Protein AF-0000000082330175 (afdb_homodimer)

Radius of gyration: 20.78 Å; Cα contacts (8 Å, |Δi|>4): 262; chains: 2; bounding box: 63×71×62 Å

Foldseek 3Di:
DPPVPCPVPPPDFLLVVQLVVVCVVVVHDSVPDPPHPVVWDDSVVVRVCLQPDDQADWDWTDDDQWIWIAGSSSDIDIDGDDPPPVPPPPPPDDD/DPPVPCPVPPPDFLLVVQLVVVCVVVVHDSVPDPPHPVVWDDSVVVRVCLQPDDQADWDWDDDDQWIWIAGSSSDIDIDGDDPPPVPPPPPPPDD

Organism: NCBI:txid2816475

Secondary structure (DSSP, 8-state):
-------S-TT--HHHHHHHHHHHHHTS-TTT-SS-HHHHS-HHHHHHHHHHS-TT-EEEEEETTEEEEEETT--EEEEE---------------/-------S-TT--HHHHHHHHHHHHHT--TTT-SS-GGGTS-HHHHHHHHHHS-TT-EEEEEETTEEEEEETT--EEEEE---------------

Sequence (190 aa):
MPDQTHPPDDRRAPSERVVEAVATASGTSPLDFEPTLYDVVDPEALDALVRSGTENVRIQFRYGDRSVVVTGTGHVEVSASTEEIPSSEWLSPDEMPDQTHPPDDRRAPSERVVEAVATASGTSPLDFEPTLYDVVDPEALDALVRSGTENVRIQFRYGDRSVVVTGTGHVEVSASTEEIPSSEWLSPDE

pLDDT: mean 81.75, std 20.58, range [29.33, 98.12]

Nearest PDB structures (foldseek):
  5ys2-assembly2_E  TM=6.318E-01  e=1.589E+00  Suid alphaherpesvirus 1
  9cmi-assembly1_A  TM=5.600E-01  e=2.621E+00  Homo sapiens
  6tgf-assembly1_E  TM=4.221E-01  e=2.312E+00  Pantoea stewartii subsp. stewartii DC283
  5nz7-assembly1_A  TM=4.396E-01  e=5.214E+00  Acetivibrio thermocellus
  1yf5-assembly1_L-2  TM=6.504E-01  e=3.961E+00  Vibrio cholerae

Structure (mmCIF, N/CA/C/O backbone):
data_AF-0000000082330175-model_v1
#
loop_
_entity.id
_entity.type
_entity.pdbx_description
1 polymer 'Halobacterial output domain-containing protein'
#
loop_
_atom_site.group_PDB
_atom_site.id
_atom_site.type_symbol
_atom_site.label_atom_id
_atom_site.label_alt_id
_atom_site.label_comp_id
_atom_site.label_asym_id
_atom_site.label_entity_id
_atom_site.label_seq_id
_atom_site.pdbx_PDB_ins_code
_atom_site.Cartn_x
_atom_site.Cartn_y
_atom_site.Cartn_z
_atom_site.occupancy
_atom_site.B_iso_or_equiv
_atom_site.auth_seq_id
_atom_site.auth_comp_id
_atom_site.auth_asym_id
_atom_site.auth_atom_id
_atom_site.pdbx_PDB_model_num
ATOM 1 N N . MET A 1 1 ? 5.961 39.5 -12.992 1 37.47 1 MET A N 1
ATOM 2 C CA . MET A 1 1 ? 6.551 38.219 -12.555 1 37.47 1 MET A CA 1
ATOM 3 C C . MET A 1 1 ? 5.66 37.031 -12.938 1 37.47 1 MET A C 1
ATOM 5 O O . MET A 1 1 ? 4.445 37.094 -12.734 1 37.47 1 MET A O 1
ATOM 9 N N . PRO A 1 2 ? 5.742 36.281 -14.086 1 43.91 2 PRO A N 1
ATOM 10 C CA . PRO A 1 2 ? 4.855 35.219 -14.516 1 43.91 2 PRO A CA 1
ATOM 11 C C . PRO A 1 2 ? 4.512 34.25 -13.375 1 43.91 2 PRO A C 1
ATOM 13 O O . PRO A 1 2 ? 5.352 33.969 -12.508 1 43.91 2 PRO A O 1
ATOM 16 N N . ASP A 1 3 ? 3.418 34.5 -12.719 1 38.44 3 ASP A N 1
ATOM 17 C CA . ASP A 1 3 ? 2.869 33.469 -11.859 1 38.44 3 ASP A CA 1
ATOM 18 C C . ASP A 1 3 ? 3.01 32.094 -12.516 1 38.44 3 ASP A C 1
ATOM 20 O O . ASP A 1 3 ? 2.508 31.859 -13.617 1 38.44 3 ASP A O 1
ATOM 24 N N . GLN A 1 4 ? 4.25 31.625 -12.797 1 39.94 4 GLN A N 1
ATOM 25 C CA . GLN A 1 4 ? 4.379 30.281 -13.328 1 39.94 4 GLN A CA 1
ATOM 26 C C . GLN A 1 4 ? 3.322 29.344 -12.727 1 39.94 4 GLN A C 1
ATOM 28 O O . GLN A 1 4 ? 3.359 29.047 -11.531 1 39.94 4 GLN A O 1
ATOM 33 N N . THR A 1 5 ? 2.035 29.703 -12.773 1 42.69 5 THR A N 1
ATOM 34 C CA . THR A 1 5 ? 0.974 28.734 -12.492 1 42.69 5 THR A CA 1
ATOM 35 C C . THR A 1 5 ? 1.413 27.328 -12.844 1 42.69 5 THR A C 1
ATOM 37 O O . THR A 1 5 ? 1.686 27.031 -14.008 1 42.69 5 THR A O 1
ATOM 40 N N . HIS A 1 6 ? 2.389 26.75 -12.008 1 42.03 6 HIS A N 1
ATOM 41 C CA . HIS A 1 6 ? 2.74 25.344 -12.203 1 42.03 6 HIS A CA 1
ATOM 42 C C . HIS A 1 6 ? 1.528 24.531 -12.648 1 42.03 6 HIS A C 1
ATOM 44 O O . HIS A 1 6 ? 0.417 24.75 -12.156 1 42.03 6 HIS A O 1
ATOM 50 N N . PRO A 1 7 ? 1.199 24.406 -13.844 1 44.09 7 PRO A N 1
ATOM 51 C CA . PRO A 1 7 ? 0.118 23.484 -14.195 1 44.09 7 PRO A CA 1
ATOM 52 C C . PRO A 1 7 ? -0.173 22.469 -13.086 1 44.09 7 PRO A C 1
ATOM 54 O O . PRO A 1 7 ? 0.708 22.172 -12.281 1 44.09 7 PRO A O 1
ATOM 57 N N . PRO A 1 8 ? -1.334 22.5 -12.453 1 42.28 8 PRO A N 1
ATOM 58 C CA . PRO A 1 8 ? -1.505 21.359 -11.539 1 42.28 8 PRO A CA 1
ATOM 59 C C . PRO A 1 8 ? -0.581 20.188 -11.867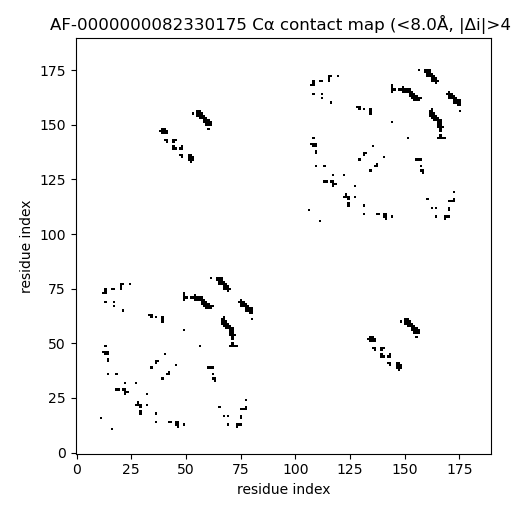 1 42.28 8 PRO A C 1
ATOM 61 O O . PRO A 1 8 ? -0.651 19.641 -12.961 1 42.28 8 PRO A O 1
ATOM 64 N N . ASP A 1 9 ? 0.755 20.281 -11.805 1 43.62 9 ASP A N 1
ATOM 65 C CA . ASP A 1 9 ? 1.884 19.469 -12.266 1 43.62 9 ASP A CA 1
ATOM 66 C C . ASP A 1 9 ? 1.566 17.984 -12.18 1 43.62 9 ASP A C 1
ATOM 68 O O . ASP A 1 9 ? 1.344 17.453 -11.094 1 43.62 9 ASP A O 1
ATOM 72 N N . ASP A 1 10 ? 0.802 17.391 -13.055 1 53.97 10 ASP A N 1
ATOM 73 C CA . ASP A 1 10 ? 0.698 15.992 -13.484 1 53.97 10 ASP A CA 1
ATOM 74 C C . ASP A 1 10 ? 1.885 15.172 -12.984 1 53.97 10 ASP A C 1
ATOM 76 O O . ASP A 1 10 ? 1.857 13.938 -13.023 1 53.97 10 ASP A O 1
ATOM 80 N N . ARG A 1 11 ? 2.906 15.938 -12.391 1 65.81 11 ARG A N 1
ATOM 81 C CA . ARG A 1 11 ? 4.238 15.438 -12.078 1 65.81 11 ARG A CA 1
ATOM 82 C C . ARG A 1 11 ? 4.375 15.133 -10.586 1 65.81 11 ARG A C 1
ATOM 84 O O . ARG A 1 11 ? 5.422 14.656 -10.141 1 65.81 11 ARG A O 1
ATOM 91 N N . ARG A 1 12 ? 3.143 15.422 -9.891 1 87.12 12 ARG A N 1
ATOM 92 C CA . ARG A 1 12 ? 3.4 15.25 -8.461 1 87.12 12 ARG A CA 1
ATOM 93 C C . ARG A 1 12 ? 3.352 13.781 -8.07 1 87.12 12 ARG A C 1
ATOM 95 O O . ARG A 1 12 ? 2.463 13.047 -8.508 1 87.12 12 ARG A O 1
ATOM 102 N N . ALA A 1 13 ? 4.266 13.625 -7.223 1 94 13 ALA A N 1
ATOM 103 C CA . ALA A 1 13 ? 4.34 12.266 -6.707 1 94 13 ALA A CA 1
ATOM 104 C C . ALA A 1 13 ? 3.146 11.953 -5.805 1 94 13 ALA A C 1
ATOM 106 O O . ALA A 1 13 ? 2.572 12.852 -5.191 1 94 13 ALA A O 1
ATOM 107 N N . PRO A 1 14 ? 2.734 10.758 -5.809 1 95.56 14 PRO A N 1
ATOM 108 C CA . PRO A 1 14 ? 1.622 10.352 -4.941 1 95.56 14 PRO A CA 1
ATOM 109 C C . PRO A 1 14 ? 1.769 10.875 -3.514 1 95.56 14 PRO A C 1
ATOM 111 O O . PRO A 1 14 ? 0.793 11.344 -2.92 1 95.56 14 PRO A O 1
ATOM 114 N N . SER A 1 15 ? 2.898 10.891 -2.984 1 95.56 15 SER A N 1
ATOM 115 C CA . SER A 1 15 ? 3.127 11.359 -1.622 1 95.56 15 SER A CA 1
ATOM 116 C C . SER A 1 15 ? 2.812 12.844 -1.492 1 95.56 15 SER A C 1
ATOM 118 O O . SER A 1 15 ? 2.283 13.289 -0.47 1 95.56 15 SER A O 1
ATOM 120 N N . GLU A 1 16 ? 3.17 13.625 -2.461 1 95.38 16 GLU A N 1
ATOM 121 C CA . GLU A 1 16 ? 2.871 15.055 -2.449 1 95.38 16 GLU A CA 1
ATOM 122 C C . GLU A 1 16 ? 1.374 15.305 -2.6 1 95.38 16 GLU A C 1
ATOM 124 O O . GLU A 1 16 ? 0.825 16.203 -1.964 1 95.38 16 GLU A O 1
ATOM 129 N N . ARG A 1 17 ? 0.767 14.469 -3.396 1 95.81 17 ARG A N 1
ATOM 130 C CA . ARG A 1 17 ? -0.673 14.602 -3.592 1 95.81 17 ARG A CA 1
ATOM 131 C C . ARG A 1 17 ? -1.431 14.289 -2.305 1 95.81 17 ARG A C 1
ATOM 133 O O . ARG A 1 17 ? -2.453 14.906 -2.012 1 95.81 17 ARG A O 1
ATOM 140 N N . VAL A 1 18 ? -0.947 13.383 -1.609 1 96.31 18 VAL A N 1
ATOM 141 C CA . VAL A 1 18 ? -1.56 13.047 -0.329 1 96.31 18 VAL A CA 1
ATOM 142 C C . VAL A 1 18 ? -1.526 14.266 0.596 1 96.31 18 VAL A C 1
ATOM 144 O O . VAL A 1 18 ? -2.553 14.656 1.157 1 96.31 18 VAL A O 1
ATOM 147 N N . VAL A 1 19 ? -0.4 14.844 0.783 1 95.06 19 VAL A N 1
ATOM 148 C CA . VAL A 1 19 ? -0.235 15.977 1.686 1 95.06 19 VAL A CA 1
ATOM 149 C C . VAL A 1 19 ? -1.149 17.125 1.251 1 95.06 19 VAL A C 1
ATOM 151 O O . VAL A 1 19 ? -1.836 17.719 2.08 1 95.06 19 VAL A O 1
ATOM 154 N N . GLU A 1 20 ? -1.165 17.328 0.054 1 93.69 20 GLU A N 1
ATOM 155 C CA . GLU A 1 20 ? -1.992 18.406 -0.469 1 93.69 20 GLU A CA 1
ATOM 156 C C . GLU A 1 20 ? -3.477 18.109 -0.263 1 93.69 20 GLU A C 1
ATOM 158 O O . GLU A 1 20 ? -4.242 19 0.12 1 93.69 20 GLU A O 1
ATOM 163 N N . ALA A 1 21 ? -3.889 16.906 -0.553 1 94.62 21 ALA A N 1
ATOM 164 C CA . ALA A 1 21 ? -5.289 16.516 -0.434 1 94.62 21 ALA A CA 1
ATOM 165 C C . ALA A 1 21 ? -5.766 16.609 1.012 1 94.62 21 ALA A C 1
ATOM 167 O O . ALA A 1 21 ? -6.867 17.094 1.276 1 94.62 21 ALA A O 1
ATOM 168 N N . VAL A 1 22 ? -4.969 16.203 1.871 1 94.38 22 VAL A N 1
ATOM 169 C CA . VAL A 1 22 ? -5.348 16.219 3.279 1 94.38 22 VAL A CA 1
ATOM 170 C C . VAL A 1 22 ? -5.406 17.672 3.775 1 94.38 22 VAL A C 1
ATOM 172 O O . VAL A 1 22 ? -6.324 18.047 4.504 1 94.38 22 VAL A O 1
ATOM 175 N N . ALA A 1 23 ? -4.406 18.422 3.418 1 93 23 ALA A N 1
ATOM 176 C CA . ALA A 1 23 ? -4.41 19.844 3.789 1 93 23 ALA A CA 1
ATOM 177 C C . ALA A 1 23 ? -5.676 20.531 3.297 1 93 23 ALA A C 1
ATOM 179 O O . ALA A 1 23 ? -6.305 21.297 4.039 1 93 23 ALA A O 1
ATOM 180 N N . THR A 1 24 ? -6.016 20.234 2.084 1 91.88 24 THR A N 1
ATOM 181 C CA . THR A 1 24 ? -7.203 20.828 1.48 1 91.88 24 THR A CA 1
ATOM 182 C C . THR A 1 24 ? -8.469 20.375 2.213 1 91.88 24 THR A C 1
ATOM 184 O O . THR A 1 24 ? -9.328 21.188 2.535 1 91.88 24 THR A O 1
ATOM 187 N N . ALA A 1 25 ? -8.547 19.141 2.541 1 91.44 25 ALA A N 1
ATOM 188 C CA . ALA A 1 25 ? -9.711 18.578 3.223 1 91.44 25 ALA A CA 1
ATOM 189 C C . ALA A 1 25 ? -9.844 19.141 4.637 1 91.44 25 ALA A C 1
ATOM 191 O O . ALA A 1 25 ? -10.953 19.312 5.145 1 91.44 25 ALA A O 1
ATOM 192 N N . SER A 1 26 ? -8.742 19.406 5.23 1 88.94 26 SER A N 1
ATOM 193 C CA . SER A 1 26 ? -8.742 19.844 6.617 1 88.94 26 SER A CA 1
ATOM 194 C C . SER A 1 26 ? -8.734 21.375 6.707 1 88.94 26 SER A C 1
ATOM 196 O O . SER A 1 26 ? -8.93 21.938 7.785 1 88.94 26 SER A O 1
ATOM 198 N N . GLY A 1 27 ? -8.539 21.984 5.668 1 89.94 27 GLY A N 1
ATOM 199 C CA . GLY A 1 27 ? -8.453 23.438 5.652 1 89.94 27 GLY A CA 1
ATOM 200 C C . GLY A 1 27 ? -7.23 23.969 6.387 1 89.94 27 GLY A C 1
ATOM 201 O O . GLY A 1 27 ? -7.293 25.016 7.027 1 89.94 27 GLY A O 1
ATOM 202 N N . THR A 1 28 ? -6.281 23.141 6.449 1 87.19 28 THR A N 1
ATOM 203 C CA . THR A 1 28 ? -5.051 23.516 7.145 1 87.19 28 THR A CA 1
ATOM 204 C C . THR A 1 28 ? -3.865 23.516 6.184 1 87.19 28 THR A C 1
ATOM 206 O O . THR A 1 28 ? -3.908 22.859 5.137 1 87.19 28 THR A O 1
ATOM 209 N N . SER A 1 29 ? -2.854 24.312 6.535 1 88.81 29 SER A N 1
ATOM 210 C CA . SER A 1 29 ? -1.622 24.312 5.75 1 88.81 29 SER A CA 1
ATOM 211 C C . SER A 1 29 ? -0.849 23.016 5.941 1 88.81 29 SER A C 1
ATOM 213 O O . SER A 1 29 ? -0.75 22.5 7.059 1 88.81 29 SER A O 1
ATOM 215 N N . PRO A 1 30 ? -0.258 22.5 4.836 1 86.56 30 PRO A N 1
ATOM 216 C CA . PRO A 1 30 ? 0.568 21.297 4.945 1 86.56 30 PRO A CA 1
ATOM 217 C C . PRO A 1 30 ? 1.701 21.453 5.957 1 86.56 30 PRO A C 1
ATOM 219 O O . PRO A 1 30 ? 2.139 20.453 6.555 1 86.56 30 PRO A O 1
ATOM 222 N N . LEU A 1 31 ? 2.121 22.672 6.168 1 86.12 31 LEU A N 1
ATOM 223 C CA . LEU A 1 31 ? 3.23 22.938 7.078 1 86.12 31 LEU A CA 1
ATOM 224 C C . LEU A 1 31 ? 2.768 22.859 8.531 1 86.12 31 LEU A C 1
ATOM 226 O O . LEU A 1 31 ? 3.584 22.688 9.438 1 86.12 31 LEU A O 1
ATOM 230 N N . ASP A 1 32 ? 1.432 22.953 8.727 1 85.94 32 ASP A N 1
ATOM 231 C CA . ASP A 1 32 ? 0.881 23 10.078 1 85.94 32 ASP A CA 1
ATOM 232 C C . ASP A 1 32 ? 0.19 21.688 10.43 1 85.94 32 ASP A C 1
ATOM 234 O O . ASP A 1 32 ? -0.304 21.531 11.547 1 85.94 32 ASP A O 1
ATOM 238 N N . PHE A 1 33 ? 0.17 20.812 9.461 1 85.12 33 PHE A N 1
ATOM 239 C CA . PHE A 1 33 ? -0.598 19.578 9.664 1 85.12 33 PHE A CA 1
ATOM 240 C C . PHE A 1 33 ? 0.203 18.562 10.469 1 85.12 33 PHE A C 1
ATOM 242 O O . PHE A 1 33 ? 1.396 18.375 10.227 1 85.12 33 PHE A O 1
ATOM 249 N N . GLU A 1 34 ? -0.452 18.047 11.586 1 86.38 34 GLU A N 1
ATOM 250 C CA . GLU A 1 34 ? 0.11 16.969 12.398 1 86.38 34 GLU A CA 1
ATOM 251 C C . GLU A 1 34 ? -0.847 15.781 12.484 1 86.38 34 GLU A C 1
ATOM 253 O O . GLU A 1 34 ? -2.059 15.961 12.617 1 86.38 34 GLU A O 1
ATOM 258 N N . PRO A 1 35 ? -0.275 14.594 12.492 1 90.19 35 PRO A N 1
ATOM 259 C CA . PRO A 1 35 ? 1.107 14.203 12.203 1 90.19 35 PRO A CA 1
ATOM 260 C C . PRO A 1 35 ? 1.516 14.477 10.758 1 90.19 35 PRO A C 1
ATOM 262 O O . PRO A 1 35 ? 0.667 14.805 9.93 1 90.19 35 PRO A O 1
ATOM 265 N N . THR A 1 36 ? 2.867 14.391 10.523 1 91.62 36 THR A N 1
ATOM 266 C CA . THR A 1 36 ? 3.33 14.484 9.148 1 91.62 36 THR A CA 1
ATOM 267 C C . THR A 1 36 ? 3.189 13.141 8.438 1 91.62 36 THR A C 1
ATOM 269 O O . THR A 1 36 ? 2.975 12.117 9.078 1 91.62 36 THR A O 1
ATOM 272 N N . LEU A 1 37 ? 3.219 13.234 7.102 1 93.56 37 LEU A N 1
ATOM 273 C CA . LEU A 1 37 ? 3.109 12 6.328 1 93.56 37 LEU A CA 1
ATOM 274 C C . LEU A 1 37 ? 4.227 11.023 6.695 1 93.56 37 LEU A C 1
ATOM 276 O O . LEU A 1 37 ? 3.998 9.82 6.777 1 93.56 37 LEU A O 1
ATOM 280 N N . TYR A 1 38 ? 5.406 11.555 7.039 1 93.56 38 TYR A N 1
ATOM 281 C CA . TYR A 1 38 ? 6.566 10.734 7.371 1 93.56 38 TYR A CA 1
ATOM 282 C C . TYR A 1 38 ? 6.316 9.922 8.633 1 93.56 38 TYR A C 1
ATOM 284 O O . TYR A 1 38 ? 6.949 8.883 8.852 1 93.56 38 TYR A O 1
ATOM 292 N N . ASP A 1 39 ? 5.41 10.453 9.43 1 93.62 39 ASP A N 1
ATOM 293 C CA . ASP A 1 39 ? 5.086 9.766 10.68 1 93.62 39 ASP A CA 1
ATOM 294 C C . ASP A 1 39 ? 4.145 8.594 10.43 1 93.62 39 ASP A C 1
ATOM 296 O O . ASP A 1 39 ? 4.004 7.711 11.281 1 93.62 39 ASP A O 1
ATOM 300 N N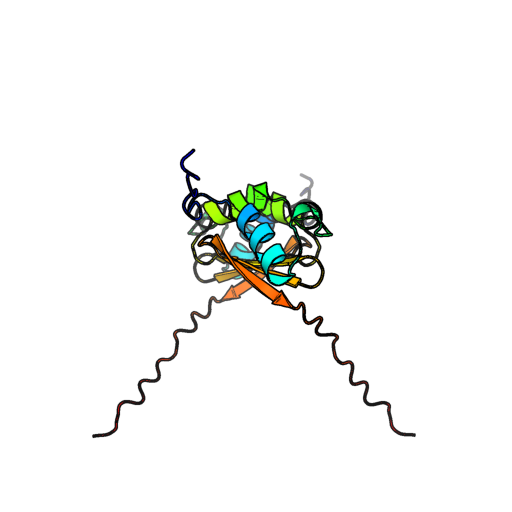 . VAL A 1 40 ? 3.557 8.594 9.281 1 94.06 40 VAL A N 1
ATOM 301 C CA . VAL A 1 40 ? 2.488 7.629 9.047 1 94.06 40 VAL A CA 1
ATOM 302 C C . VAL A 1 40 ? 2.953 6.578 8.047 1 94.06 40 VAL A C 1
ATOM 304 O O . VAL A 1 40 ? 2.646 5.391 8.188 1 94.06 40 VAL A O 1
ATOM 307 N N . VAL A 1 41 ? 3.621 7.062 7.016 1 95.5 41 VAL A N 1
ATOM 308 C CA . VAL A 1 41 ? 4.195 6.16 6.023 1 95.5 41 VAL A CA 1
ATOM 309 C C . VAL A 1 41 ? 5.477 6.762 5.453 1 95.5 41 VAL A C 1
ATOM 311 O O . VAL A 1 41 ? 5.727 7.961 5.602 1 95.5 41 VAL A O 1
ATOM 314 N N . ASP A 1 42 ? 6.301 5.906 4.816 1 96.56 42 ASP A N 1
ATOM 315 C CA . ASP A 1 42 ? 7.438 6.387 4.035 1 96.56 42 ASP A CA 1
ATOM 316 C C . ASP A 1 42 ? 6.988 6.906 2.672 1 96.56 42 ASP A C 1
ATOM 318 O O . ASP A 1 42 ? 6.598 6.125 1.802 1 96.56 42 ASP A O 1
ATOM 322 N N . PRO A 1 43 ? 7.199 8.219 2.447 1 96.75 43 PRO A N 1
ATOM 323 C CA . PRO A 1 43 ? 6.707 8.805 1.197 1 96.75 43 PRO A CA 1
ATOM 324 C C . PRO A 1 43 ? 7.406 8.234 -0.035 1 96.75 43 PRO A C 1
ATOM 326 O O . PRO A 1 43 ? 6.785 8.094 -1.092 1 96.75 43 PRO A O 1
ATOM 329 N N . GLU A 1 44 ? 8.625 7.883 0.073 1 96.69 44 GLU A N 1
ATOM 330 C CA . GLU A 1 44 ? 9.344 7.336 -1.072 1 96.69 44 GLU A CA 1
ATOM 331 C C . GLU A 1 44 ? 8.852 5.934 -1.417 1 96.69 44 GLU A C 1
ATOM 333 O O . GLU A 1 44 ? 8.773 5.57 -2.592 1 96.69 44 GLU A O 1
ATOM 338 N N . ALA A 1 45 ? 8.633 5.195 -0.39 1 97.5 45 ALA A N 1
ATOM 339 C CA . ALA A 1 45 ? 8.07 3.861 -0.6 1 97.5 45 ALA A CA 1
ATOM 340 C C . ALA A 1 45 ? 6.688 3.941 -1.236 1 97.5 45 ALA A C 1
ATOM 342 O O . ALA A 1 45 ? 6.363 3.154 -2.129 1 97.5 45 ALA A O 1
ATOM 343 N N . LEU A 1 46 ? 5.898 4.883 -0.76 1 97.81 46 LEU A N 1
ATOM 344 C CA . LEU A 1 46 ? 4.574 5.105 -1.329 1 97.81 46 LEU A CA 1
ATOM 345 C C . LEU A 1 46 ? 4.672 5.453 -2.811 1 97.81 46 LEU A C 1
ATOM 347 O O . LEU A 1 46 ? 3.986 4.852 -3.641 1 97.81 46 LEU A O 1
ATOM 351 N N . ASP A 1 47 ? 5.59 6.316 -3.146 1 96.81 47 ASP A N 1
ATOM 352 C CA . ASP A 1 47 ? 5.77 6.727 -4.535 1 96.81 47 ASP A CA 1
ATOM 353 C C . ASP A 1 47 ? 6.219 5.551 -5.398 1 96.81 47 ASP A C 1
ATOM 355 O O . ASP A 1 47 ? 5.691 5.344 -6.496 1 96.81 47 ASP A O 1
ATOM 359 N N . ALA A 1 48 ? 7.145 4.863 -4.922 1 96.44 48 ALA A N 1
ATOM 360 C CA . ALA A 1 48 ? 7.691 3.734 -5.672 1 96.44 48 ALA A CA 1
ATOM 361 C C . ALA A 1 48 ? 6.633 2.654 -5.883 1 96.44 48 ALA A C 1
ATOM 363 O O . ALA A 1 48 ? 6.551 2.064 -6.961 1 96.44 48 ALA A O 1
ATOM 364 N N . LEU A 1 49 ? 5.84 2.414 -4.871 1 96.75 49 LEU A N 1
ATOM 365 C CA . LEU A 1 49 ? 4.824 1.369 -4.945 1 96.75 49 LEU A CA 1
ATOM 366 C C . LEU A 1 49 ? 3.748 1.73 -5.965 1 96.75 49 LEU A C 1
ATOM 368 O O . LEU A 1 49 ? 3.336 0.887 -6.766 1 96.75 49 LEU A O 1
ATOM 372 N N . VAL A 1 50 ? 3.352 2.93 -5.977 1 96.69 50 VAL A N 1
ATOM 373 C CA . VAL A 1 50 ? 2.338 3.385 -6.922 1 96.69 50 VAL A CA 1
ATOM 374 C C . VAL A 1 50 ? 2.912 3.381 -8.336 1 96.69 50 VAL A C 1
ATOM 376 O O . VAL A 1 50 ? 2.25 2.941 -9.281 1 96.69 50 VAL A O 1
ATOM 379 N N . ARG A 1 51 ? 4.094 3.801 -8.484 1 94.38 51 ARG A N 1
ATOM 380 C CA . ARG A 1 51 ? 4.734 3.879 -9.797 1 94.38 51 ARG A CA 1
ATOM 381 C C . ARG A 1 51 ? 4.926 2.492 -10.398 1 94.38 51 ARG A C 1
ATOM 383 O O . ARG A 1 51 ? 4.77 2.307 -11.609 1 94.38 51 ARG A O 1
ATOM 390 N N . SER A 1 52 ? 5.234 1.576 -9.555 1 93.5 52 SER A N 1
ATOM 391 C CA . SER A 1 52 ? 5.562 0.236 -10.031 1 93.5 52 SER A CA 1
ATOM 392 C C . SER A 1 52 ? 4.316 -0.64 -10.117 1 93.5 52 SER A C 1
ATOM 394 O O . SER A 1 52 ? 4.332 -1.683 -10.773 1 93.5 5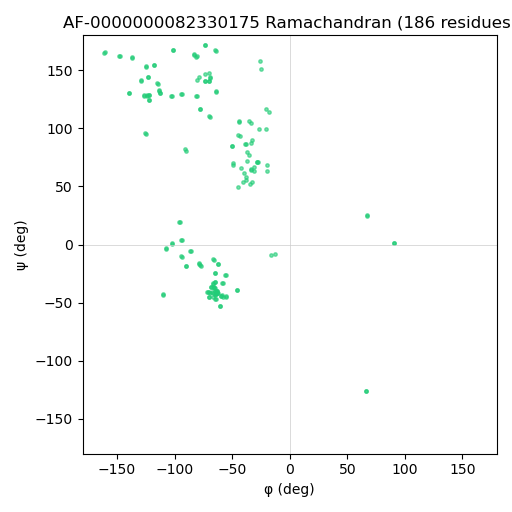2 SER A O 1
ATOM 396 N N . GLY A 1 53 ? 3.354 -0.193 -9.438 1 90.31 53 GLY A N 1
ATOM 397 C CA . GLY A 1 53 ? 2.186 -1.052 -9.32 1 90.31 53 GLY A CA 1
ATOM 398 C C . GLY A 1 53 ? 1.243 -0.941 -10.5 1 90.31 53 GLY A C 1
ATOM 399 O O . GLY A 1 53 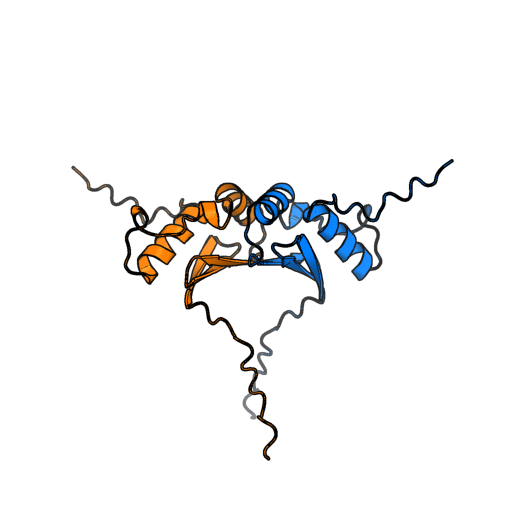? 1.323 0.012 -11.281 1 90.31 53 GLY A O 1
ATOM 400 N N . THR A 1 54 ? 0.415 -1.961 -10.523 1 89.81 54 THR A N 1
ATOM 401 C CA . THR A 1 54 ? -0.653 -1.922 -11.516 1 89.81 54 THR A CA 1
ATOM 402 C C . THR A 1 54 ? -1.722 -0.907 -11.125 1 89.81 54 THR A C 1
ATOM 404 O O . THR A 1 54 ? -1.694 -0.367 -10.016 1 89.81 54 THR A O 1
ATOM 407 N N . GLU A 1 55 ? -2.625 -0.674 -12 1 90.5 55 GLU A N 1
ATOM 408 C CA . GLU A 1 55 ? -3.693 0.289 -11.742 1 90.5 55 GLU A CA 1
ATOM 409 C C . GLU A 1 55 ? -4.617 -0.194 -10.633 1 90.5 55 GLU A C 1
ATOM 411 O O . GLU A 1 55 ? -5.352 0.6 -10.039 1 90.5 55 GLU A O 1
ATOM 416 N N . ASN A 1 56 ? -4.504 -1.473 -10.258 1 91.5 56 ASN A N 1
ATOM 417 C CA . ASN A 1 56 ? -5.418 -2.053 -9.281 1 91.5 56 ASN A CA 1
ATOM 418 C C . ASN A 1 56 ? -4.852 -1.982 -7.871 1 91.5 56 ASN A C 1
ATOM 420 O O . ASN A 1 56 ? -5.496 -2.424 -6.918 1 91.5 56 ASN A O 1
ATOM 424 N N . VAL A 1 57 ? -3.779 -1.401 -7.77 1 96.31 57 VAL A N 1
ATOM 425 C CA . VAL A 1 57 ? -3.197 -1.247 -6.438 1 96.31 57 VAL A CA 1
ATOM 426 C C . VAL A 1 57 ? -3.971 -0.189 -5.656 1 96.31 57 VAL A C 1
ATOM 428 O O . VAL A 1 57 ? -4.352 0.846 -6.207 1 96.31 57 VAL A O 1
ATOM 431 N N . ARG A 1 58 ? -4.141 -0.478 -4.387 1 96.81 58 ARG A N 1
ATOM 432 C CA . ARG A 1 58 ? -4.809 0.432 -3.463 1 96.81 58 ARG A CA 1
ATOM 433 C C . ARG A 1 58 ? -4.105 0.45 -2.109 1 96.81 58 ARG A C 1
ATOM 435 O O . ARG A 1 58 ? -3.842 -0.604 -1.527 1 96.81 58 ARG A O 1
ATOM 442 N N . ILE A 1 59 ? -3.85 1.614 -1.681 1 98.12 59 ILE A N 1
ATOM 443 C CA . ILE A 1 59 ? -3.195 1.807 -0.392 1 98.12 59 ILE A CA 1
ATOM 444 C C . ILE A 1 59 ? -4.078 2.664 0.512 1 98.12 59 ILE A C 1
ATOM 446 O O . ILE A 1 59 ? -4.484 3.766 0.131 1 98.12 59 ILE A O 1
ATOM 450 N N . GLN A 1 60 ? -4.301 2.172 1.706 1 97.56 60 GLN A N 1
ATOM 451 C CA . GLN A 1 60 ? -5.121 2.902 2.666 1 97.56 60 GLN A CA 1
ATOM 452 C C . GLN A 1 60 ? -4.406 3.035 4.008 1 97.56 60 GLN A C 1
ATOM 454 O O . GLN A 1 60 ? -3.779 2.086 4.48 1 97.56 60 GLN A O 1
ATOM 459 N N . PHE A 1 61 ? -4.582 4.203 4.613 1 97.31 61 PHE A N 1
ATOM 460 C CA . PHE A 1 61 ? -4.039 4.422 5.949 1 97.31 61 PHE A CA 1
ATOM 461 C C . PHE A 1 61 ? -4.727 5.602 6.629 1 97.31 61 PHE A C 1
ATOM 463 O O . PHE A 1 61 ? -5.449 6.363 5.98 1 97.31 61 PHE A O 1
ATOM 470 N N . ARG A 1 62 ? -4.5 5.625 7.867 1 93.44 62 ARG A N 1
ATOM 471 C CA . ARG A 1 62 ? -5.016 6.742 8.648 1 93.44 62 ARG A CA 1
ATOM 472 C C . ARG A 1 62 ? -3.967 7.84 8.789 1 93.44 62 ARG A C 1
ATOM 474 O O . ARG A 1 62 ? -2.801 7.562 9.07 1 93.44 62 ARG A O 1
ATOM 481 N N . TYR A 1 63 ? -4.41 8.969 8.484 1 93.38 63 TYR A N 1
ATOM 482 C CA . TYR A 1 63 ? -3.59 10.172 8.602 1 93.38 63 TYR A CA 1
ATOM 483 C C . TYR A 1 63 ? -4.277 11.219 9.461 1 93.38 63 TYR A C 1
ATOM 485 O O . TYR A 1 63 ? -5.152 11.945 8.984 1 93.38 63 TYR A O 1
ATOM 493 N N . GLY A 1 64 ? -3.889 11.188 10.727 1 88.5 64 GLY A N 1
ATOM 494 C CA . GLY A 1 64 ? -4.645 11.992 11.672 1 88.5 64 GLY A CA 1
ATOM 495 C C . GLY A 1 64 ? -6.066 11.508 11.867 1 88.5 64 GLY A C 1
ATOM 496 O O . GLY A 1 64 ? -6.289 10.344 12.203 1 88.5 64 GLY A O 1
ATOM 497 N N . ASP A 1 65 ? -7.012 12.414 11.68 1 88.75 65 ASP A N 1
ATOM 498 C CA . ASP A 1 65 ? -8.422 12.07 11.836 1 88.75 65 ASP A CA 1
ATOM 499 C C . ASP A 1 65 ? -9.062 11.719 10.492 1 88.75 65 ASP A C 1
ATOM 501 O O . ASP A 1 65 ? -10.289 11.688 10.375 1 88.75 65 ASP A O 1
ATOM 505 N N . ARG A 1 66 ? -8.133 11.406 9.578 1 92.88 66 ARG A N 1
ATOM 506 C CA . ARG A 1 66 ? -8.633 11.133 8.234 1 92.88 66 ARG A CA 1
ATOM 507 C C . ARG A 1 66 ? -8.172 9.766 7.746 1 92.88 66 ARG A C 1
ATOM 509 O O . ARG A 1 66 ? -7.188 9.227 8.242 1 92.88 66 ARG A O 1
ATOM 516 N N . SER A 1 67 ? -9.039 9.258 6.852 1 95.44 67 SER A N 1
ATOM 517 C CA . SER A 1 67 ? -8.672 8.07 6.09 1 95.44 67 SER A CA 1
ATOM 518 C C . SER A 1 67 ? -8.242 8.438 4.672 1 95.44 67 SER A C 1
ATOM 520 O O . SER A 1 67 ? -8.945 9.172 3.975 1 95.44 67 SER A O 1
ATOM 522 N N . VAL A 1 68 ? -7.047 7.941 4.305 1 97.06 68 VAL A N 1
ATOM 523 C CA . VAL A 1 68 ? -6.473 8.258 3.002 1 97.06 68 VAL A CA 1
ATOM 524 C C . VAL A 1 68 ? -6.418 6.992 2.145 1 97.06 68 VAL A C 1
ATOM 526 O O . VAL A 1 68 ? -5.965 5.941 2.605 1 97.06 68 VAL A O 1
ATOM 529 N N . VAL A 1 69 ? -6.883 7.117 0.894 1 97.56 69 VAL A N 1
ATOM 530 C CA . VAL A 1 69 ? -6.77 6.043 -0.085 1 97.56 69 VAL A CA 1
ATOM 531 C C . VAL A 1 69 ? -6.004 6.539 -1.311 1 97.56 69 VAL A C 1
ATOM 533 O O . VAL A 1 69 ? -6.352 7.566 -1.892 1 97.56 69 VAL A O 1
ATOM 536 N N . VAL A 1 70 ? -4.949 5.789 -1.59 1 97.81 70 VAL A N 1
ATOM 537 C CA . VAL A 1 70 ? -4.16 6.059 -2.789 1 97.81 70 VAL A CA 1
ATOM 538 C C . VAL A 1 70 ? -4.312 4.91 -3.779 1 97.81 70 VAL A C 1
ATOM 540 O O . VAL A 1 70 ? -4.121 3.744 -3.422 1 97.81 70 VAL A O 1
ATOM 543 N N . THR A 1 71 ? -4.621 5.238 -5.043 1 96.94 71 THR A N 1
ATOM 544 C CA . THR A 1 71 ? -4.793 4.203 -6.055 1 96.94 71 THR A CA 1
ATOM 545 C C . THR A 1 71 ? -3.553 4.102 -6.941 1 96.94 71 THR A C 1
ATOM 547 O O . THR A 1 71 ? -2.68 4.969 -6.895 1 96.94 71 THR A O 1
ATOM 550 N N . GLY A 1 72 ? -3.529 3 -7.715 1 95.81 72 GLY A N 1
ATOM 551 C CA . GLY A 1 72 ? -2.412 2.76 -8.609 1 95.81 72 GLY A CA 1
ATOM 552 C C . GLY A 1 72 ? -2.2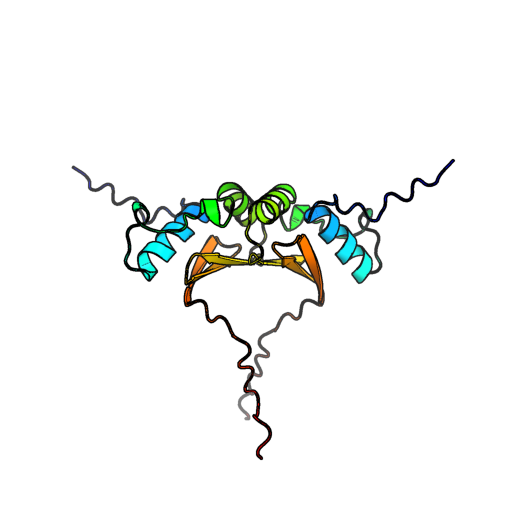64 3.826 -9.68 1 95.81 72 GLY A C 1
ATOM 553 O O . GLY A 1 72 ? -1.207 3.945 -10.305 1 95.81 72 GLY A O 1
ATOM 554 N N . THR A 1 73 ? -3.287 4.633 -9.93 1 92.06 73 THR A N 1
ATOM 555 C CA . THR A 1 73 ? -3.213 5.719 -10.898 1 92.06 73 THR A CA 1
ATOM 556 C C . THR A 1 73 ? -2.648 6.98 -10.258 1 92.06 73 THR A C 1
ATOM 558 O O . THR A 1 73 ? -2.438 7.988 -10.93 1 92.06 73 THR A O 1
ATOM 561 N N . GLY A 1 74 ? -2.451 6.863 -8.969 1 94.12 74 GLY A N 1
ATOM 562 C CA . GLY A 1 74 ? -1.964 8.031 -8.25 1 94.12 74 GLY A CA 1
ATOM 563 C C . GLY A 1 74 ? -3.076 8.906 -7.715 1 94.12 74 GLY A C 1
ATOM 564 O O . GLY A 1 74 ? -2.814 9.953 -7.117 1 94.12 74 GLY A O 1
ATOM 565 N N . HIS A 1 75 ? -4.254 8.586 -7.891 1 94.56 75 HIS A N 1
ATOM 566 C CA . HIS A 1 75 ? -5.383 9.32 -7.328 1 94.56 75 HIS A CA 1
ATOM 567 C C . HIS A 1 75 ? -5.445 9.156 -5.812 1 94.56 75 HIS A C 1
ATOM 569 O O . HIS A 1 75 ? -5.141 8.086 -5.285 1 94.56 75 HIS A O 1
ATOM 575 N N . VAL A 1 76 ? -5.855 10.266 -5.16 1 97.44 76 VAL A N 1
ATOM 576 C CA . VAL A 1 76 ? -5.914 10.281 -3.703 1 97.44 76 VAL A CA 1
ATOM 577 C C . VAL A 1 76 ? -7.32 10.664 -3.246 1 97.44 76 VAL A C 1
ATOM 579 O O . VAL A 1 76 ? -7.875 11.664 -3.695 1 97.44 76 VAL A O 1
ATOM 582 N N . GLU A 1 77 ? -7.891 9.844 -2.363 1 97.25 77 GLU A N 1
ATOM 583 C CA . GLU A 1 77 ? -9.156 10.133 -1.695 1 97.25 77 GLU A CA 1
ATOM 584 C C . GLU A 1 77 ? -8.961 10.305 -0.192 1 97.25 77 GLU A C 1
ATOM 586 O O . GLU A 1 77 ? -8.219 9.539 0.435 1 97.25 77 GLU A O 1
ATOM 591 N N . VAL A 1 78 ? -9.656 11.297 0.341 1 96.88 78 VAL A N 1
ATOM 592 C CA . VAL A 1 78 ? -9.586 11.586 1.77 1 96.88 78 VAL A CA 1
ATOM 593 C C . VAL A 1 78 ? -10.992 11.625 2.365 1 96.88 78 VAL A C 1
ATOM 595 O O . VAL A 1 78 ? -11.891 12.258 1.812 1 96.88 78 VAL A O 1
ATOM 598 N N . SER A 1 79 ? -11.141 10.875 3.402 1 95.5 79 SER A N 1
ATOM 599 C CA . SER A 1 79 ? -12.422 10.867 4.098 1 95.5 79 SER A CA 1
ATOM 600 C C . SER A 1 79 ? -12.234 10.906 5.609 1 95.5 79 SER A C 1
ATOM 602 O O . SER A 1 79 ? -11.133 10.664 6.109 1 95.5 79 SER A O 1
ATOM 604 N N . ALA A 1 80 ? -13.312 11.297 6.285 1 92.56 80 ALA A N 1
ATOM 605 C CA . ALA A 1 80 ? -13.266 11.234 7.746 1 92.56 80 ALA A CA 1
ATOM 606 C C . ALA A 1 80 ? -13.133 9.789 8.227 1 92.56 80 ALA A C 1
ATOM 608 O O . ALA A 1 80 ? -13.742 8.883 7.66 1 92.56 80 ALA A O 1
ATOM 609 N N . SER A 1 81 ? -12.148 9.562 9.18 1 87 81 SER A N 1
ATOM 610 C CA . SER A 1 81 ? -11.961 8.219 9.711 1 87 81 SER A CA 1
ATOM 611 C C . SER A 1 81 ? -13.141 7.812 10.594 1 87 81 SER A C 1
ATOM 613 O O . SER A 1 81 ? -13.555 8.578 11.469 1 87 81 SER A O 1
ATOM 615 N N . THR A 1 82 ? -14 6.848 10.133 1 73.31 82 THR A N 1
ATOM 616 C CA . THR A 1 82 ? -15.078 6.371 10.992 1 73.31 82 THR A CA 1
ATOM 617 C C . THR A 1 82 ? -14.617 5.176 11.82 1 73.31 82 THR A C 1
ATOM 619 O O . THR A 1 82 ? -14.086 4.203 11.281 1 73.31 82 THR A O 1
ATOM 622 N N . GLU A 1 83 ? -13.93 5.469 12.875 1 62.88 83 GLU A 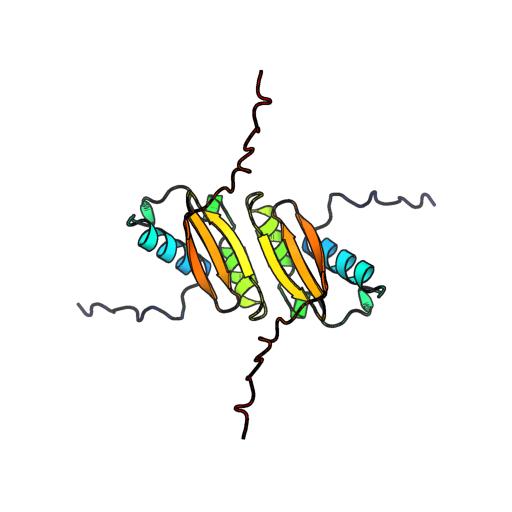N 1
ATOM 623 C CA . GLU A 1 83 ? -13.625 4.305 13.703 1 62.88 83 GLU A CA 1
ATOM 624 C C . GLU A 1 83 ? -14.883 3.488 13.992 1 62.88 83 GLU A C 1
ATOM 626 O O . GLU A 1 83 ? -15.906 4.039 14.414 1 62.88 83 GLU A O 1
ATOM 631 N N . GLU A 1 84 ? -15.195 2.643 13.102 1 54.69 84 GLU A N 1
ATOM 632 C CA . GLU A 1 84 ? -16.328 1.851 13.586 1 54.69 84 GLU A CA 1
ATOM 633 C C . GLU A 1 84 ? -16.062 1.336 15 1 54.69 84 GLU A C 1
ATOM 635 O O . GLU A 1 84 ? -15.102 0.599 15.234 1 54.69 84 GLU A O 1
ATOM 640 N N . ILE A 1 85 ? -16.062 2.178 15.859 1 52.91 85 ILE A N 1
ATOM 641 C CA . ILE A 1 85 ? -16.188 1.535 17.156 1 52.91 85 ILE A CA 1
ATOM 642 C C . ILE A 1 85 ? -17.266 0.451 17.109 1 52.91 85 ILE A C 1
ATOM 644 O O . ILE A 1 85 ? -18.344 0.669 16.562 1 52.91 85 ILE A O 1
ATOM 648 N N . PRO A 1 86 ? -16.812 -0.704 17.109 1 53.44 86 PRO A N 1
ATOM 649 C CA . PRO A 1 86 ? -17.938 -1.637 17.266 1 53.44 86 PRO A CA 1
ATOM 650 C C . PRO A 1 86 ? -18.984 -1.134 18.25 1 53.44 86 PRO A C 1
ATOM 652 O O . PRO A 1 86 ? -18.641 -0.628 19.312 1 53.44 86 PRO A O 1
ATOM 655 N N . SER A 1 87 ? -19.812 -0.391 17.656 1 50.22 87 SER A N 1
ATOM 656 C CA . SER A 1 87 ? -20.906 -0.157 18.578 1 50.22 87 SER A CA 1
ATOM 657 C C . SER A 1 87 ? -21.156 -1.38 19.469 1 50.22 87 SER A C 1
ATOM 659 O O . SER A 1 87 ? -21.609 -2.42 18.969 1 50.22 87 SER A O 1
ATOM 661 N N . SER A 1 88 ? -20.281 -1.772 20.281 1 51.41 88 SER A N 1
ATOM 662 C CA . SER A 1 88 ? -20.797 -2.615 21.344 1 51.41 88 SER A CA 1
ATOM 663 C C . SER A 1 88 ? -22.141 -2.094 21.859 1 51.41 88 SER A C 1
ATOM 665 O O . SER A 1 88 ? -22.172 -1.152 22.656 1 51.41 88 SER A O 1
ATOM 667 N N . GLU A 1 89 ? -23.078 -1.878 21.125 1 50.25 89 GLU A N 1
ATOM 668 C CA . GLU A 1 89 ? -24.391 -1.896 21.766 1 50.25 89 GLU A CA 1
ATOM 669 C C . GLU A 1 89 ? -24.5 -3.059 22.75 1 50.25 89 GLU A C 1
ATOM 671 O O . GLU A 1 89 ? -24.484 -4.223 22.344 1 50.25 89 GLU A O 1
ATOM 676 N N . TRP A 1 90 ? -23.75 -3.117 23.859 1 50.38 90 TRP A N 1
ATOM 677 C CA . TRP A 1 90 ? -24.094 -3.766 25.125 1 50.38 90 TRP A CA 1
ATOM 678 C C . TRP A 1 90 ? -25.594 -3.723 25.359 1 50.38 90 TRP A C 1
ATOM 680 O O . TRP A 1 90 ? -26.172 -2.65 25.562 1 50.38 90 TRP A O 1
ATOM 690 N N . LEU A 1 91 ? -26.297 -4.32 24.562 1 49.78 91 LEU A N 1
ATOM 691 C CA . LEU A 1 91 ? -27.594 -4.723 25.094 1 49.78 91 LEU A CA 1
ATOM 692 C C . LEU A 1 91 ? -27.5 -5.008 26.594 1 49.78 91 LEU A C 1
ATOM 694 O O . LEU A 1 91 ? -26.797 -5.93 27.016 1 49.78 91 LEU A O 1
ATOM 698 N N . SER A 1 92 ? -27.25 -4.012 27.469 1 47.72 92 SER A N 1
ATOM 699 C CA . SER A 1 92 ? -27.547 -4.125 28.891 1 47.72 92 SER A CA 1
ATOM 700 C C . SER A 1 92 ? -28.688 -5.098 29.141 1 47.72 92 SER A C 1
ATOM 702 O O . SER A 1 92 ? -29.766 -4.98 28.547 1 47.72 92 SER A O 1
ATOM 704 N N . PRO A 1 93 ? -28.375 -6.328 29.516 1 48.69 93 PRO A N 1
ATOM 705 C CA . PRO A 1 93 ? -29.469 -7.141 30.047 1 48.69 93 PRO A CA 1
ATOM 706 C C . PRO A 1 93 ? -30.469 -6.32 30.859 1 48.69 93 PRO A C 1
ATOM 708 O O . PRO A 1 93 ? -30.109 -5.289 31.438 1 48.69 93 PRO A O 1
ATOM 711 N N . ASP A 1 94 ? -31.656 -6 30.422 1 42.53 94 ASP A N 1
ATOM 712 C CA . ASP A 1 94 ? -32.656 -5.582 31.422 1 42.53 94 ASP A CA 1
ATOM 713 C C . ASP A 1 94 ? -32.312 -6.168 32.781 1 42.53 94 ASP A C 1
ATOM 715 O O . ASP A 1 94 ? -31.688 -7.227 32.875 1 42.53 94 ASP A O 1
ATOM 719 N N . GLU A 1 95 ? -32.688 -5.477 33.969 1 29.33 95 GLU A N 1
ATOM 720 C CA . GLU A 1 95 ? -32.969 -6.086 35.25 1 29.33 95 GLU A CA 1
ATOM 721 C C . GLU A 1 95 ? -33.844 -7.34 35.094 1 29.33 95 GLU A C 1
ATOM 723 O O . GLU A 1 95 ? -34.781 -7.352 34.312 1 29.33 95 GLU A O 1
ATOM 728 N N . MET B 1 1 ? 22.484 -33.844 9.844 1 37.19 1 MET B N 1
ATOM 729 C CA . MET B 1 1 ? 22.516 -32.438 9.469 1 37.19 1 MET B CA 1
ATOM 730 C C . MET B 1 1 ? 21.281 -31.719 9.969 1 37.19 1 MET B C 1
ATOM 732 O O . MET B 1 1 ? 20.156 -32.188 9.805 1 37.19 1 MET B O 1
ATOM 736 N N . PRO B 1 2 ? 21.156 -31.078 11.188 1 43.41 2 PRO B N 1
ATOM 737 C CA . PRO B 1 2 ? 19.984 -30.438 11.758 1 43.41 2 PRO B CA 1
ATOM 738 C C . PRO B 1 2 ? 19.234 -29.594 10.727 1 43.41 2 PRO B C 1
ATOM 740 O O . PRO B 1 2 ? 19.844 -28.969 9.852 1 43.41 2 PRO B O 1
ATOM 743 N N . ASP B 1 3 ? 18.25 -30.203 10.086 1 38.5 3 ASP B N 1
ATOM 744 C CA . ASP B 1 3 ? 17.281 -29.406 9.344 1 38.5 3 ASP B CA 1
ATOM 745 C C . ASP B 1 3 ? 16.953 -28.109 10.086 1 38.5 3 ASP B C 1
ATOM 747 O O . ASP B 1 3 ? 16.484 -28.141 11.219 1 38.5 3 ASP B O 1
ATOM 751 N N . GLN B 1 4 ? 17.953 -27.266 10.375 1 40.09 4 GLN B N 1
ATOM 752 C CA . GLN B 1 4 ? 17.641 -25.984 11 1 40.09 4 GLN B CA 1
ATOM 753 C C . GLN B 1 4 ? 16.297 -25.453 10.531 1 40.09 4 GLN B C 1
ATOM 755 O O . GLN B 1 4 ? 16.141 -25.062 9.367 1 40.09 4 GLN B O 1
ATOM 760 N N . THR B 1 5 ? 15.227 -26.266 10.664 1 42.81 5 THR B N 1
ATOM 761 C CA . THR B 1 5 ? 13.875 -25.734 10.484 1 42.81 5 THR B CA 1
ATOM 762 C C . THR B 1 5 ? 13.82 -24.25 10.844 1 42.81 5 THR B C 1
ATOM 764 O O . THR B 1 5 ? 14.07 -23.891 11.992 1 42.81 5 THR B O 1
ATOM 767 N N . HIS B 1 6 ? 14.461 -23.406 9.945 1 42.28 6 HIS B N 1
ATOM 768 C CA . HIS B 1 6 ? 14.312 -21.969 10.156 1 42.28 6 HIS B CA 1
ATOM 769 C C . HIS B 1 6 ? 12.945 -21.641 10.75 1 42.28 6 HIS B C 1
ATOM 771 O O . HIS B 1 6 ? 11.938 -22.234 10.375 1 42.28 6 HIS B O 1
ATOM 777 N N . PRO B 1 7 ? 12.727 -21.594 11.945 1 43.88 7 PRO B N 1
ATOM 778 C CA . PRO B 1 7 ? 11.43 -21.141 12.461 1 43.88 7 PRO B CA 1
ATOM 779 C C . PRO B 1 7 ? 10.656 -20.312 11.438 1 43.88 7 PRO B C 1
ATOM 781 O O . PRO B 1 7 ? 11.258 -19.703 10.547 1 43.88 7 PRO B O 1
ATOM 784 N N . PRO B 1 8 ? 9.477 -20.75 10.961 1 42.62 8 PRO B N 1
ATOM 785 C CA . PRO B 1 8 ? 8.797 -19.781 10.102 1 42.62 8 PRO B CA 1
ATOM 786 C C . PRO B 1 8 ? 9.305 -18.344 10.312 1 42.62 8 PRO B C 1
ATOM 788 O O . PRO B 1 8 ? 9.234 -17.828 11.422 1 42.62 8 PRO B O 1
ATOM 791 N N . ASP B 1 9 ? 10.516 -17.938 9.961 1 45.41 9 ASP B N 1
ATOM 792 C CA . ASP B 1 9 ? 11.344 -16.766 10.211 1 45.41 9 ASP B CA 1
ATOM 793 C C . ASP B 1 9 ? 10.5 -15.5 10.25 1 45.41 9 ASP B C 1
ATOM 795 O O . ASP B 1 9 ? 9.867 -15.133 9.258 1 45.41 9 ASP B O 1
ATOM 799 N N . ASP B 1 10 ? 9.805 -15.203 11.367 1 54.09 10 ASP B N 1
ATOM 800 C CA . ASP B 1 10 ? 9.305 -13.922 11.852 1 54.09 10 ASP B CA 1
ATOM 801 C C . ASP B 1 10 ? 9.977 -12.758 11.133 1 54.09 10 ASP B C 1
ATOM 803 O O . ASP B 1 10 ? 9.453 -11.641 11.109 1 54.09 10 ASP B O 1
ATOM 807 N N . ARG B 1 11 ? 11.023 -13.102 10.336 1 68.62 11 ARG B N 1
ATOM 808 C CA . ARG B 1 11 ? 11.977 -12.18 9.742 1 68.62 11 ARG B CA 1
ATOM 809 C C . ARG B 1 11 ? 11.656 -11.938 8.266 1 68.62 11 ARG B C 1
ATOM 811 O O . ARG B 1 11 ? 12.367 -11.195 7.59 1 68.62 11 ARG B O 1
ATOM 818 N N . ARG B 1 12 ? 10.438 -12.688 7.832 1 87.06 12 ARG B N 1
ATOM 819 C CA . ARG B 1 12 ? 10.25 -12.523 6.395 1 87.06 12 ARG B CA 1
ATOM 820 C C . ARG B 1 12 ? 9.617 -11.172 6.078 1 87.06 12 ARG B C 1
ATOM 822 O O . ARG B 1 12 ? 8.695 -10.734 6.766 1 87.06 12 ARG B O 1
ATOM 829 N N . ALA B 1 13 ? 10.164 -10.797 4.965 1 94.12 13 ALA B N 1
ATOM 830 C CA . ALA B 1 13 ? 9.648 -9.516 4.504 1 94.12 13 ALA B CA 1
ATOM 831 C C . ALA B 1 13 ? 8.234 -9.656 3.943 1 94.12 13 ALA B C 1
ATOM 833 O O . ALA B 1 13 ? 7.863 -10.727 3.451 1 94.12 13 ALA B O 1
ATOM 834 N N . PRO B 1 14 ? 7.473 -8.664 4.121 1 95.62 14 PRO B N 1
ATOM 835 C CA . PRO B 1 14 ? 6.109 -8.695 3.58 1 95.62 14 PRO B CA 1
ATOM 836 C C . PRO B 1 14 ? 6.055 -9.203 2.141 1 95.62 14 PRO B C 1
ATOM 838 O O . PRO B 1 14 ? 5.176 -9.992 1.793 1 95.62 14 PRO B O 1
ATOM 841 N N . SER B 1 15 ? 6.953 -8.852 1.345 1 95.75 15 SER B N 1
ATOM 842 C CA . SER B 1 15 ? 6.973 -9.281 -0.05 1 95.75 15 SER B CA 1
ATOM 843 C C . SER B 1 15 ? 7.152 -10.789 -0.163 1 95.75 15 SER B C 1
ATOM 845 O O . SER B 1 15 ? 6.555 -11.422 -1.035 1 95.75 15 SER B O 1
ATOM 847 N N . GLU B 1 16 ? 7.984 -11.352 0.652 1 95.44 16 GLU B N 1
ATOM 848 C CA . GLU B 1 16 ? 8.188 -12.797 0.651 1 95.44 16 GLU B CA 1
ATOM 849 C C . GLU B 1 16 ? 6.953 -13.523 1.163 1 95.44 16 GLU B C 1
ATOM 851 O O . GLU B 1 16 ? 6.594 -14.586 0.645 1 95.44 16 GLU B O 1
ATOM 856 N N . ARG B 1 17 ? 6.336 -12.914 2.127 1 96.06 17 ARG B N 1
ATOM 857 C CA . ARG B 1 17 ? 5.121 -13.508 2.674 1 96.06 17 ARG B CA 1
ATOM 858 C C . ARG B 1 17 ? 4.004 -13.531 1.637 1 96.06 17 ARG B C 1
ATOM 860 O O . ARG B 1 17 ? 3.213 -14.469 1.583 1 96.06 17 ARG B O 1
ATOM 867 N N . VAL B 1 18 ? 3.955 -12.555 0.871 1 96.44 18 VAL B N 1
ATOM 868 C CA . VAL B 1 18 ? 2.963 -12.5 -0.198 1 96.44 18 VAL B CA 1
ATOM 869 C C . VAL B 1 18 ? 3.17 -13.672 -1.156 1 96.44 18 VAL B C 1
ATOM 871 O O . VAL B 1 18 ? 2.227 -14.406 -1.459 1 96.44 18 VAL B O 1
ATOM 874 N N . VAL B 1 19 ? 4.332 -13.836 -1.641 1 95.25 19 VAL B N 1
ATOM 875 C CA . VAL B 1 19 ? 4.637 -14.891 -2.604 1 95.25 19 VAL B CA 1
ATOM 876 C C . VAL B 1 19 ? 4.297 -16.25 -2.004 1 95.25 19 VAL B C 1
ATOM 878 O O . VAL B 1 19 ? 3.668 -17.094 -2.658 1 95.25 19 VAL B O 1
ATOM 881 N N . GLU B 1 20 ? 4.68 -16.406 -0.843 1 93.88 20 GLU B N 1
ATOM 882 C CA . GLU B 1 20 ? 4.426 -17.688 -0.176 1 93.88 20 GLU B CA 1
ATOM 883 C C . GLU B 1 20 ? 2.93 -17.922 0.011 1 93.88 20 GLU B C 1
ATOM 885 O O . GLU B 1 20 ? 2.439 -19.031 -0.207 1 93.88 20 GLU B O 1
ATOM 890 N N . ALA B 1 21 ? 2.207 -16.906 0.432 1 94.94 21 ALA B N 1
ATOM 891 C CA . ALA B 1 21 ? 0.772 -17.016 0.685 1 94.94 21 ALA B CA 1
ATOM 892 C C . ALA B 1 21 ? 0.011 -17.328 -0.599 1 94.94 21 ALA B C 1
ATOM 894 O O . ALA B 1 21 ? -0.89 -18.172 -0.602 1 94.94 21 ALA B O 1
ATOM 895 N N . VAL B 1 22 ? 0.379 -16.719 -1.607 1 94.69 22 VAL B N 1
ATOM 896 C CA . VAL B 1 22 ? -0.308 -16.922 -2.877 1 94.69 22 VAL B CA 1
ATOM 897 C C . VAL B 1 22 ? -0 -18.312 -3.408 1 94.69 22 VAL B C 1
ATOM 899 O O . VAL B 1 22 ? -0.892 -19.016 -3.904 1 94.69 22 VAL B O 1
ATOM 902 N N . ALA B 1 23 ? 1.248 -18.672 -3.352 1 93.38 23 ALA B N 1
ATOM 903 C CA . ALA B 1 23 ? 1.625 -20.016 -3.773 1 93.38 23 ALA B CA 1
ATOM 904 C C . ALA B 1 23 ? 0.829 -21.078 -3.014 1 93.38 23 ALA B C 1
ATOM 906 O O . ALA B 1 23 ? 0.323 -22.031 -3.609 1 93.38 23 ALA B O 1
ATOM 907 N N . THR B 1 24 ? 0.74 -20.859 -1.726 1 92.25 24 THR B N 1
ATOM 908 C CA . THR B 1 24 ? 0.01 -21.797 -0.872 1 92.25 24 THR B CA 1
ATOM 909 C C . THR B 1 24 ? -1.47 -21.828 -1.246 1 92.25 24 THR B C 1
ATOM 911 O O . THR B 1 24 ? -2.061 -22.891 -1.379 1 92.25 24 THR B O 1
ATOM 914 N N . ALA B 1 25 ? -2.053 -20.719 -1.485 1 91.75 25 ALA B N 1
ATOM 915 C CA . ALA B 1 25 ? -3.467 -20.609 -1.831 1 91.75 25 ALA B CA 1
ATOM 916 C C . ALA B 1 25 ? -3.746 -21.25 -3.191 1 91.75 25 ALA B C 1
ATOM 918 O O . ALA B 1 25 ? -4.824 -21.797 -3.414 1 91.75 25 ALA B O 1
ATOM 919 N N . SER B 1 26 ? -2.809 -21.156 -4.055 1 89.38 26 SER B N 1
ATOM 920 C CA . SER B 1 26 ? -3 -21.625 -5.422 1 89.38 26 SER B CA 1
ATOM 921 C C . SER B 1 26 ? -2.506 -23.062 -5.578 1 89.38 26 SER B C 1
ATOM 923 O O . SER B 1 26 ? -2.756 -23.703 -6.602 1 89.38 26 SER B O 1
ATOM 925 N N . GLY B 1 27 ? -1.867 -23.531 -4.656 1 90.56 27 GLY B N 1
ATOM 926 C CA . GLY B 1 27 ? -1.295 -24.859 -4.73 1 90.56 27 GLY B CA 1
ATOM 927 C C . GLY B 1 27 ? -0.19 -24.984 -5.762 1 90.56 27 GLY B C 1
ATOM 928 O O . GLY B 1 27 ? -0.051 -26.016 -6.414 1 90.56 27 GLY B O 1
ATOM 929 N N . THR B 1 28 ? 0.383 -23.891 -6.008 1 87.56 28 THR B N 1
ATOM 930 C CA . THR B 1 28 ? 1.454 -23.844 -6.996 1 87.56 28 THR B CA 1
ATOM 931 C C . THR B 1 28 ? 2.768 -23.406 -6.355 1 87.56 28 THR B C 1
ATOM 933 O O . THR B 1 28 ? 2.766 -22.781 -5.297 1 87.56 28 THR B O 1
ATOM 936 N N . SER B 1 29 ? 3.869 -23.844 -7.008 1 89.38 29 SER B N 1
ATOM 937 C CA . SER B 1 29 ? 5.18 -23.391 -6.551 1 89.38 29 SER B CA 1
ATOM 938 C C . SER B 1 29 ? 5.395 -21.906 -6.863 1 89.38 29 SER B C 1
ATOM 940 O O . SER B 1 29 ? 5.035 -21.438 -7.945 1 89.38 29 SER B O 1
ATOM 942 N N . PRO B 1 30 ? 6.027 -21.188 -5.91 1 87.12 30 PRO B N 1
ATOM 943 C CA . PRO B 1 30 ? 6.344 -19.781 -6.168 1 87.12 30 PRO B CA 1
ATOM 944 C C . PRO B 1 30 ? 7.172 -19.578 -7.434 1 87.12 30 PRO B C 1
ATOM 946 O O . PRO B 1 30 ? 7.086 -18.531 -8.078 1 87.12 30 PRO B O 1
ATOM 949 N N . LEU B 1 31 ? 7.91 -20.578 -7.805 1 87 31 LEU B N 1
ATOM 950 C CA . LEU B 1 31 ? 8.781 -20.5 -8.969 1 87 31 LEU B CA 1
ATOM 951 C C . LEU B 1 31 ? 7.988 -20.656 -10.258 1 87 31 LEU B C 1
ATOM 953 O O . LEU B 1 31 ? 8.445 -20.25 -11.328 1 87 31 LEU B O 1
ATOM 957 N N . ASP B 1 32 ? 6.742 -21.203 -10.109 1 86.44 32 ASP B N 1
ATOM 958 C CA . ASP B 1 32 ? 5.926 -21.484 -11.281 1 86.44 32 ASP B CA 1
ATOM 959 C C . ASP B 1 32 ? 4.766 -20.5 -11.398 1 86.44 32 ASP B C 1
ATOM 961 O O . ASP B 1 32 ? 3.99 -20.562 -12.352 1 86.44 32 ASP B O 1
ATOM 965 N N . PHE B 1 33 ? 4.672 -19.656 -10.414 1 85.62 33 PHE B N 1
ATOM 966 C CA . PHE B 1 33 ? 3.512 -18.766 -10.375 1 85.62 33 PHE B CA 1
ATOM 967 C C . PHE B 1 33 ? 3.703 -17.578 -11.297 1 85.62 33 PHE B C 1
ATOM 969 O O . PHE B 1 33 ? 4.781 -16.984 -11.344 1 85.62 33 PHE B O 1
ATOM 976 N N . GLU B 1 34 ? 2.66 -17.359 -12.203 1 86.62 34 GLU B N 1
ATOM 977 C CA . GLU B 1 34 ? 2.613 -16.203 -13.078 1 86.62 34 GLU B CA 1
ATOM 978 C C . GLU B 1 34 ? 1.321 -15.406 -12.875 1 86.62 34 GLU B C 1
ATOM 980 O O . GLU B 1 34 ? 0.249 -15.992 -12.711 1 86.62 34 GLU B O 1
ATOM 985 N N . PRO B 1 35 ? 1.43 -14.102 -12.977 1 90.56 35 PRO B N 1
ATOM 986 C CA . PRO B 1 35 ? 2.627 -13.266 -13.039 1 90.56 35 PRO B CA 1
ATOM 987 C C . PRO B 1 35 ? 3.453 -13.312 -11.758 1 90.56 35 PRO B C 1
ATOM 989 O O . PRO B 1 35 ? 3.002 -13.867 -10.75 1 90.56 35 PRO B O 1
ATOM 992 N N . THR B 1 36 ? 4.727 -12.766 -11.867 1 92.06 36 THR B N 1
ATOM 993 C CA . THR B 1 36 ? 5.52 -12.633 -10.648 1 92.06 36 THR B CA 1
ATOM 994 C C . THR B 1 36 ? 5.113 -11.391 -9.867 1 92.06 36 THR B C 1
ATOM 996 O O . THR B 1 36 ? 4.414 -10.523 -10.398 1 92.06 36 THR B O 1
ATOM 999 N N . LEU B 1 37 ? 5.508 -11.406 -8.594 1 93.94 37 LEU B N 1
ATOM 1000 C CA . LEU B 1 37 ? 5.184 -10.25 -7.77 1 93.94 37 LEU B CA 1
ATOM 1001 C C . LEU B 1 37 ? 5.773 -8.969 -8.359 1 93.94 37 LEU B C 1
ATOM 1003 O O . LEU B 1 37 ? 5.137 -7.918 -8.328 1 93.94 37 LEU B O 1
ATOM 1007 N N . TYR B 1 38 ? 6.945 -9.078 -9.016 1 93.88 38 TYR B N 1
ATOM 1008 C CA . TYR B 1 38 ? 7.637 -7.93 -9.594 1 93.88 38 TYR B CA 1
ATOM 1009 C C . TYR B 1 38 ? 6.816 -7.309 -10.719 1 93.88 38 TYR B C 1
ATOM 1011 O O . TYR B 1 38 ? 6.992 -6.133 -11.047 1 93.88 38 TYR B O 1
ATOM 1019 N N . ASP B 1 39 ? 5.969 -8.141 -11.281 1 93.75 39 ASP B N 1
ATOM 1020 C CA . ASP B 1 39 ? 5.125 -7.668 -12.367 1 93.75 39 ASP B CA 1
ATOM 1021 C C . ASP B 1 39 ? 3.943 -6.859 -11.836 1 93.75 39 ASP B C 1
ATOM 1023 O O . ASP B 1 39 ? 3.303 -6.121 -12.586 1 93.75 39 ASP B O 1
ATOM 1027 N N . VAL B 1 40 ? 3.711 -7.012 -10.586 1 94.25 40 VAL B N 1
ATOM 1028 C CA . VAL B 1 40 ? 2.477 -6.453 -10.047 1 94.25 40 VAL B CA 1
ATOM 1029 C C . VAL B 1 40 ? 2.797 -5.262 -9.148 1 94.25 40 VAL B C 1
ATOM 1031 O O . VAL B 1 40 ? 2.088 -4.254 -9.164 1 94.25 40 VAL B O 1
ATOM 1034 N N . VAL B 1 41 ? 3.818 -5.461 -8.328 1 95.62 41 VAL B N 1
ATOM 1035 C CA . VAL B 1 41 ? 4.285 -4.375 -7.477 1 95.62 41 VAL B CA 1
ATOM 1036 C C . VAL B 1 41 ? 5.797 -4.488 -7.277 1 95.62 41 VAL B C 1
ATOM 1038 O O . VAL B 1 41 ? 6.387 -5.539 -7.535 1 95.62 41 VAL B O 1
ATOM 1041 N N . ASP B 1 42 ? 6.418 -3.379 -6.84 1 96.62 42 ASP B N 1
ATOM 1042 C CA . ASP B 1 42 ? 7.805 -3.412 -6.391 1 96.62 42 ASP B CA 1
ATOM 1043 C C . ASP B 1 42 ? 7.914 -3.994 -4.98 1 96.62 42 ASP B C 1
ATOM 1045 O O . ASP B 1 42 ? 7.52 -3.35 -4.008 1 96.62 42 ASP B O 1
ATOM 1049 N N . PRO B 1 43 ? 8.602 -5.152 -4.871 1 96.81 43 PRO B N 1
ATOM 1050 C CA . PRO B 1 43 ? 8.664 -5.812 -3.568 1 96.81 43 PRO B CA 1
ATOM 1051 C C . PRO B 1 43 ? 9.414 -4.988 -2.525 1 96.81 43 PRO B C 1
ATOM 1053 O O . PRO B 1 43 ? 9.07 -5.023 -1.341 1 96.81 43 PRO B O 1
ATOM 1056 N N . GLU B 1 44 ? 10.375 -4.242 -2.928 1 96.69 44 GLU B N 1
ATOM 1057 C CA . GLU B 1 44 ? 11.133 -3.438 -1.976 1 96.69 44 GLU B CA 1
ATOM 1058 C C . GLU B 1 44 ? 10.305 -2.268 -1.454 1 96.69 44 GLU B C 1
ATOM 1060 O O . GLU B 1 44 ? 10.398 -1.902 -0.281 1 96.69 44 GLU B O 1
ATOM 1065 N N . ALA B 1 45 ? 9.602 -1.71 -2.355 1 97.56 45 ALA B N 1
ATOM 1066 C CA . ALA B 1 45 ? 8.703 -0.63 -1.956 1 97.56 45 ALA B CA 1
ATOM 1067 C C . ALA B 1 45 ? 7.625 -1.138 -0.999 1 97.56 45 ALA B C 1
ATOM 1069 O O . ALA B 1 45 ? 7.289 -0.467 -0.019 1 97.56 45 ALA B O 1
ATOM 1070 N N . LEU B 1 46 ? 7.102 -2.305 -1.292 1 97.81 46 LEU B N 1
ATOM 1071 C CA . LEU B 1 46 ? 6.113 -2.934 -0.421 1 97.81 46 LEU B CA 1
ATOM 1072 C C . LEU B 1 46 ? 6.688 -3.164 0.973 1 97.81 46 LEU B C 1
ATOM 1074 O O . LEU B 1 46 ? 6.07 -2.789 1.974 1 97.81 46 LEU B O 1
ATOM 1078 N N . ASP B 1 47 ? 7.891 -3.652 1.029 1 96.88 47 ASP B N 1
ATOM 1079 C CA . ASP B 1 47 ? 8.539 -3.914 2.311 1 96.88 47 ASP B CA 1
ATOM 1080 C C . ASP B 1 47 ? 8.766 -2.619 3.086 1 96.88 47 ASP B C 1
ATOM 1082 O O . ASP B 1 47 ? 8.492 -2.555 4.285 1 96.88 47 ASP B O 1
ATOM 1086 N N . ALA B 1 48 ? 9.266 -1.689 2.424 1 96.5 48 ALA B N 1
ATOM 1087 C CA . ALA B 1 48 ? 9.57 -0.411 3.059 1 96.5 48 ALA B CA 1
ATOM 1088 C C . ALA B 1 48 ? 8.305 0.262 3.576 1 96.5 48 ALA B C 1
ATOM 1090 O O . ALA B 1 48 ? 8.297 0.834 4.668 1 96.5 48 ALA B O 1
ATOM 1091 N N . LEU B 1 49 ? 7.246 0.175 2.801 1 96.81 49 LEU B N 1
ATOM 1092 C CA . LEU B 1 49 ? 5.992 0.823 3.176 1 96.81 49 LEU B CA 1
ATOM 1093 C C . LEU B 1 49 ? 5.387 0.164 4.41 1 96.81 49 LEU B C 1
ATOM 1095 O O . LEU B 1 49 ? 4.93 0.853 5.324 1 96.81 49 LEU B O 1
ATOM 1099 N N . VAL B 1 50 ? 5.441 -1.089 4.473 1 96.75 50 VAL B N 1
ATOM 1100 C CA . VAL B 1 50 ? 4.906 -1.817 5.617 1 96.75 50 VAL B CA 1
ATOM 1101 C C . VAL B 1 50 ? 5.781 -1.565 6.844 1 96.75 50 VAL B C 1
ATOM 1103 O O . VAL B 1 50 ? 5.27 -1.334 7.941 1 96.75 50 VAL B O 1
ATOM 1106 N N . ARG B 1 51 ? 7.031 -1.545 6.676 1 94.5 51 ARG B N 1
ATOM 1107 C CA . ARG B 1 51 ? 7.969 -1.351 7.777 1 94.5 51 ARG B CA 1
ATOM 1108 C C . ARG B 1 51 ? 7.828 0.045 8.375 1 94.5 51 ARG B C 1
ATOM 1110 O O . ARG B 1 51 ? 7.926 0.217 9.594 1 94.5 51 ARG B O 1
ATOM 1117 N N . SER B 1 52 ? 7.594 0.964 7.523 1 93.5 52 SER B N 1
ATOM 1118 C CA . SER B 1 52 ? 7.562 2.355 7.965 1 93.5 52 SER B CA 1
ATOM 1119 C C . SER B 1 52 ? 6.16 2.768 8.398 1 93.5 52 SER B C 1
ATOM 1121 O O . SER B 1 52 ? 5.988 3.779 9.086 1 93.5 52 SER B O 1
ATOM 1123 N N . GLY B 1 53 ? 5.254 1.993 7.965 1 90.62 53 GLY B N 1
ATOM 1124 C CA . GLY B 1 53 ? 3.879 2.41 8.188 1 90.62 53 GLY B CA 1
ATOM 1125 C C . GLY B 1 53 ? 3.355 2.045 9.562 1 90.62 53 GLY B C 1
ATOM 1126 O O . GLY B 1 53 ? 3.939 1.207 10.25 1 90.62 53 GLY B O 1
ATOM 1127 N N . THR B 1 54 ? 2.27 2.723 9.828 1 90 54 THR B N 1
ATOM 1128 C CA . THR B 1 54 ? 1.563 2.371 11.055 1 90 54 THR B CA 1
ATOM 1129 C C . THR B 1 54 ? 0.834 1.039 10.898 1 90 54 THR B C 1
ATOM 1131 O O . THR B 1 54 ? 0.762 0.493 9.797 1 90 54 THR B O 1
ATOM 1134 N N . GLU B 1 55 ? 0.311 0.54 11.969 1 90.62 55 GLU B N 1
ATOM 1135 C CA . GLU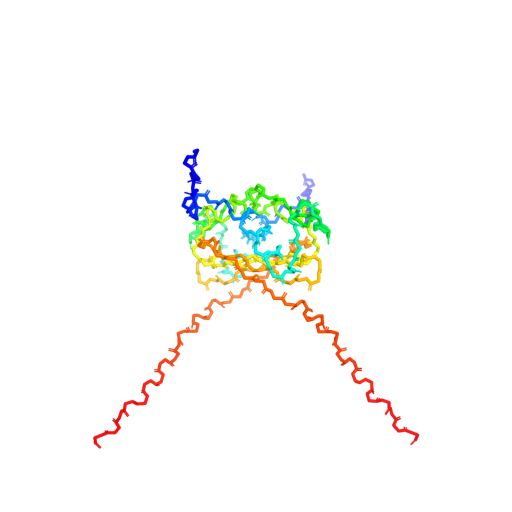 B 1 55 ? -0.398 -0.735 11.945 1 90.62 55 GLU B CA 1
ATOM 1136 C C . GLU B 1 55 ? -1.678 -0.642 11.117 1 90.62 55 GLU B C 1
ATOM 1138 O O . GLU B 1 55 ? -2.227 -1.661 10.695 1 90.62 55 GLU B O 1
ATOM 1143 N N . ASN B 1 56 ? -2.094 0.59 10.789 1 91.56 56 ASN B N 1
ATOM 1144 C CA . ASN B 1 56 ? -3.365 0.787 10.102 1 91.56 56 ASN B CA 1
ATOM 1145 C C . ASN B 1 56 ? -3.184 0.849 8.594 1 91.56 56 ASN B C 1
ATOM 1147 O O . ASN B 1 56 ? -4.156 1.011 7.852 1 91.56 56 ASN B O 1
ATOM 1151 N N . VAL B 1 57 ? -2.033 0.654 8.188 1 96.31 57 VAL B N 1
ATOM 1152 C CA . VAL B 1 57 ? -1.787 0.644 6.75 1 96.31 57 VAL B CA 1
ATOM 1153 C C . VAL B 1 57 ? -2.338 -0.644 6.141 1 96.31 57 VAL B C 1
ATOM 1155 O O . VAL B 1 57 ? -2.199 -1.722 6.723 1 96.31 57 VAL B O 1
ATOM 1158 N N . ARG B 1 58 ? -2.906 -0.483 4.98 1 96.88 58 ARG B N 1
ATOM 1159 C CA . ARG B 1 58 ? -3.441 -1.603 4.211 1 96.88 58 ARG B CA 1
ATOM 1160 C C . ARG B 1 58 ? -3.137 -1.442 2.727 1 96.88 58 ARG B C 1
ATOM 1162 O O . ARG B 1 58 ? -3.395 -0.387 2.145 1 96.88 58 ARG B O 1
ATOM 1169 N N . ILE B 1 59 ? -2.629 -2.48 2.195 1 98.12 59 ILE B N 1
ATOM 1170 C CA . ILE B 1 59 ? -2.293 -2.498 0.775 1 98.12 59 ILE B CA 1
ATOM 1171 C C . ILE B 1 59 ? -3.035 -3.639 0.084 1 98.12 59 ILE B C 1
ATOM 1173 O O . ILE B 1 59 ? -2.945 -4.793 0.508 1 98.12 59 ILE B O 1
ATOM 1177 N N . GLN B 1 60 ? -3.699 -3.291 -0.987 1 97.62 60 GLN B N 1
ATOM 1178 C CA . GLN B 1 60 ? -4.441 -4.297 -1.743 1 97.62 60 GLN B CA 1
ATOM 1179 C C . GLN B 1 60 ? -4.086 -4.238 -3.227 1 97.62 60 GLN B C 1
ATOM 1181 O O . GLN B 1 60 ? -3.953 -3.156 -3.799 1 97.62 60 GLN B O 1
ATOM 1186 N N . PHE B 1 61 ? -3.994 -5.438 -3.818 1 97.31 61 PHE B N 1
ATOM 1187 C CA . PHE B 1 61 ? -3.764 -5.52 -5.254 1 97.31 61 PHE B CA 1
ATOM 1188 C C . PHE B 1 61 ? -4.168 -6.887 -5.793 1 97.31 61 PHE B C 1
ATOM 1190 O O . PHE B 1 61 ? -4.402 -7.82 -5.02 1 97.31 61 PHE B O 1
ATOM 1197 N N . ARG B 1 62 ? -4.258 -6.887 -7.043 1 93.56 62 ARG B N 1
ATOM 1198 C CA . ARG B 1 62 ? -4.535 -8.148 -7.719 1 93.56 62 ARG B CA 1
ATOM 1199 C C . ARG B 1 62 ? -3.246 -8.828 -8.164 1 93.56 62 ARG B C 1
ATOM 1201 O O . ARG B 1 62 ? -2.354 -8.18 -8.711 1 93.56 62 ARG B O 1
ATOM 1208 N N . TYR B 1 63 ? -3.205 -10.031 -7.805 1 93.44 63 TYR B N 1
ATOM 1209 C CA . TYR B 1 63 ? -2.082 -10.883 -8.18 1 93.44 63 TYR B CA 1
ATOM 1210 C C . TYR B 1 63 ? -2.564 -12.148 -8.875 1 93.44 63 TYR B C 1
ATOM 1212 O O . TYR B 1 63 ? -2.986 -13.102 -8.219 1 93.44 63 TYR B O 1
ATOM 1220 N N . GLY B 1 64 ? -2.525 -12.039 -10.211 1 89 64 GLY B N 1
ATOM 1221 C CA . GLY B 1 64 ? -3.172 -13.094 -10.977 1 89 64 GLY B CA 1
ATOM 1222 C C . GLY B 1 64 ? -4.676 -13.125 -10.789 1 89 64 GLY B C 1
ATOM 1223 O O . GLY B 1 64 ? -5.359 -12.125 -11 1 89 64 GLY B O 1
ATOM 1224 N N . ASP B 1 65 ? -5.188 -14.312 -10.398 1 88.94 65 ASP B N 1
ATOM 1225 C CA . ASP B 1 65 ? -6.621 -14.477 -10.188 1 88.94 65 ASP B CA 1
ATOM 1226 C C . ASP B 1 65 ? -6.98 -14.297 -8.719 1 88.94 65 ASP B C 1
ATOM 1228 O O . ASP B 1 65 ? -8.078 -14.68 -8.289 1 88.94 65 ASP B O 1
ATOM 1232 N N . ARG B 1 66 ? -6.023 -13.641 -8.039 1 93 66 ARG B N 1
ATOM 1233 C CA . ARG B 1 66 ? -6.23 -13.492 -6.605 1 93 66 ARG B CA 1
ATOM 1234 C C . ARG B 1 66 ? -6.16 -12.023 -6.195 1 93 66 ARG B C 1
ATOM 1236 O O . ARG B 1 66 ? -5.586 -11.203 -6.914 1 93 66 ARG B O 1
ATOM 1243 N N . SER B 1 67 ? -6.887 -11.805 -5.082 1 95.44 67 SER B N 1
ATOM 1244 C CA . SER B 1 67 ? -6.766 -10.523 -4.387 1 95.44 67 SER B CA 1
ATOM 1245 C C . SER B 1 67 ? -5.902 -10.656 -3.137 1 95.44 67 SER B C 1
ATOM 1247 O O . SER B 1 67 ? -6.121 -11.547 -2.318 1 95.44 67 SER B O 1
ATOM 1249 N N . VAL B 1 68 ? -4.91 -9.773 -3.07 1 97.12 68 VAL B N 1
ATOM 1250 C CA . VAL B 1 68 ? -3.957 -9.812 -1.967 1 97.12 68 VAL B CA 1
ATOM 1251 C C . VAL B 1 68 ? -4.117 -8.562 -1.099 1 97.12 68 VAL B C 1
ATOM 1253 O O . VAL B 1 68 ? -4.176 -7.445 -1.613 1 97.12 68 VAL B O 1
ATOM 1256 N N . VAL B 1 69 ? -4.176 -8.789 0.238 1 97.56 69 VAL B N 1
ATOM 1257 C CA . VAL B 1 69 ? -4.184 -7.695 1.202 1 97.56 69 VAL B CA 1
ATOM 1258 C C . VAL B 1 69 ? -3.016 -7.852 2.172 1 97.56 69 VAL B C 1
ATOM 1260 O O . VAL B 1 69 ? -2.838 -8.914 2.775 1 97.56 69 VAL B O 1
ATOM 1263 N N . VAL B 1 70 ? -2.238 -6.773 2.197 1 97.81 70 VAL B N 1
ATOM 1264 C CA . VAL B 1 70 ? -1.132 -6.711 3.145 1 97.81 70 VAL B CA 1
ATOM 1265 C C . VAL B 1 70 ? -1.408 -5.629 4.188 1 97.81 70 VAL B C 1
ATOM 1267 O O . VAL B 1 70 ? -1.714 -4.488 3.844 1 97.81 70 VAL B O 1
ATOM 1270 N N . THR B 1 71 ? -1.261 -5.98 5.492 1 96.94 71 THR B N 1
ATOM 1271 C CA . THR B 1 71 ? -1.511 -5.016 6.559 1 96.94 71 THR B CA 1
ATOM 1272 C C . THR B 1 71 ? -0.198 -4.465 7.105 1 96.94 71 THR B C 1
ATOM 1274 O O . THR B 1 71 ? 0.876 -4.992 6.809 1 96.94 71 THR B O 1
ATOM 1277 N N . GLY B 1 72 ? -0.343 -3.389 7.883 1 95.88 72 GLY B N 1
ATOM 1278 C CA . GLY B 1 72 ? 0.818 -2.746 8.477 1 95.88 72 GLY B CA 1
ATOM 1279 C C . GLY B 1 72 ? 1.578 -3.648 9.43 1 95.88 72 GLY B C 1
ATOM 1280 O O . GLY B 1 72 ? 2.736 -3.381 9.758 1 95.88 72 GLY B O 1
ATOM 1281 N N . THR B 1 73 ? 0.974 -4.742 9.891 1 92.06 73 THR B N 1
ATOM 1282 C CA . THR B 1 73 ? 1.647 -5.695 10.766 1 92.06 73 THR B CA 1
ATOM 1283 C C . THR B 1 73 ? 2.418 -6.727 9.953 1 92.06 73 THR B C 1
ATOM 1285 O O . THR B 1 73 ? 3.111 -7.582 10.508 1 92.06 73 THR B O 1
ATOM 1288 N N . GLY B 1 74 ? 2.236 -6.621 8.664 1 94.12 74 GLY B N 1
ATOM 1289 C CA . GLY B 1 74 ? 2.895 -7.59 7.801 1 94.12 74 GLY B CA 1
ATOM 1290 C C . GLY B 1 74 ? 2.047 -8.812 7.523 1 94.12 74 GLY B C 1
ATOM 1291 O O . GLY B 1 74 ? 2.488 -9.742 6.84 1 94.12 74 GLY B O 1
ATOM 1292 N N . HIS B 1 75 ? 0.914 -8.883 8.008 1 94.62 75 HIS B N 1
ATOM 1293 C CA . HIS B 1 75 ? -0.006 -9.977 7.711 1 94.62 75 HIS B CA 1
ATOM 1294 C C . HIS B 1 75 ? -0.497 -9.914 6.27 1 94.62 75 HIS B C 1
ATOM 1296 O O . HIS B 1 75 ? -0.722 -8.828 5.734 1 94.62 75 HIS B O 1
ATOM 1302 N N . VAL B 1 76 ? -0.658 -11.133 5.684 1 97.44 76 VAL B N 1
ATOM 1303 C CA . VAL B 1 76 ? -1.07 -11.227 4.289 1 97.44 76 VAL B CA 1
ATOM 1304 C C . VAL B 1 76 ? -2.334 -12.078 4.18 1 97.44 76 VAL B C 1
ATOM 1306 O O . VAL B 1 76 ? -2.387 -13.195 4.711 1 97.44 76 VAL B O 1
ATOM 1309 N N . GLU B 1 77 ? -3.338 -11.531 3.514 1 97.31 77 GLU B N 1
ATOM 1310 C CA . GLU B 1 77 ? -4.559 -12.258 3.176 1 97.31 77 GLU B CA 1
ATOM 1311 C C . GLU B 1 77 ? -4.703 -12.422 1.666 1 97.31 77 GLU B C 1
ATOM 1313 O O . GLU B 1 77 ? -4.449 -11.484 0.907 1 97.31 77 GLU B O 1
ATOM 1318 N N . VAL B 1 78 ? -5.129 -13.633 1.281 1 96.88 78 VAL B N 1
ATOM 1319 C CA . VAL B 1 78 ? -5.324 -13.945 -0.131 1 96.88 78 VAL B CA 1
ATOM 1320 C C . VAL B 1 78 ? -6.738 -14.477 -0.353 1 96.88 78 VAL B C 1
ATOM 1322 O O . VAL B 1 78 ? -7.199 -15.352 0.383 1 96.88 78 VAL B O 1
ATOM 1325 N N . SER B 1 79 ? -7.387 -13.883 -1.28 1 95.56 79 SER B N 1
ATOM 1326 C CA . SER B 1 79 ? -8.734 -14.328 -1.63 1 95.56 79 SER B CA 1
ATOM 1327 C C . SER B 1 79 ? -8.922 -14.367 -3.143 1 95.56 79 SER B C 1
ATOM 1329 O O . SER B 1 79 ? -8.133 -13.789 -3.889 1 95.56 79 SER B O 1
ATOM 1331 N N . ALA B 1 80 ? -9.938 -15.117 -3.566 1 92.75 80 ALA B N 1
ATOM 1332 C CA . ALA B 1 80 ? -10.281 -15.102 -4.984 1 92.75 80 ALA B CA 1
ATOM 1333 C C . ALA B 1 80 ? -10.758 -13.719 -5.422 1 92.75 80 ALA B C 1
ATOM 1335 O O . ALA B 1 80 ? -11.469 -13.039 -4.68 1 92.75 80 ALA B O 1
ATOM 1336 N N . SER B 1 81 ? -10.172 -13.227 -6.59 1 87.25 81 SER B N 1
ATOM 1337 C CA . SER B 1 81 ? -10.586 -11.93 -7.098 1 87.25 81 SER B CA 1
ATOM 1338 C C . SER B 1 81 ? -12 -11.977 -7.656 1 87.25 81 SER B C 1
ATOM 1340 O O . SER B 1 81 ? -12.336 -12.875 -8.43 1 87.25 81 SER B O 1
ATOM 1342 N N . THR B 1 82 ? -12.992 -11.305 -6.957 1 73.94 82 THR B N 1
ATOM 1343 C CA . THR B 1 82 ? -14.344 -11.258 -7.512 1 73.94 82 THR B CA 1
ATOM 1344 C C . THR B 1 82 ? -14.516 -10.023 -8.398 1 73.94 82 THR B C 1
ATOM 1346 O O . THR B 1 82 ? -14.227 -8.906 -7.977 1 73.94 82 THR B O 1
ATOM 1349 N N . GLU B 1 83 ? -14.078 -10.148 -9.602 1 62.91 83 GLU B N 1
ATOM 1350 C CA . GLU B 1 83 ? -14.383 -9 -10.445 1 62.91 83 GLU B CA 1
ATOM 1351 C C . GLU B 1 83 ? -15.859 -8.633 -10.3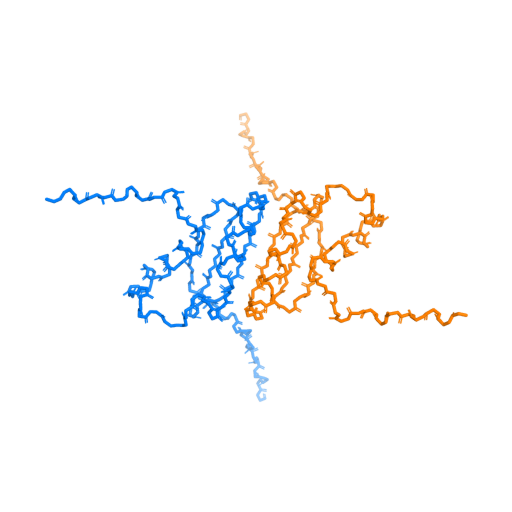59 1 62.91 83 GLU B C 1
ATOM 1353 O O . GLU B 1 83 ? -16.734 -9.484 -10.523 1 62.91 83 GLU B O 1
ATOM 1358 N N . GLU B 1 84 ? -16.203 -7.879 -9.383 1 55.03 84 GLU B N 1
ATOM 1359 C CA . GLU B 1 84 ? -17.594 -7.508 -9.523 1 55.03 84 GLU B CA 1
ATOM 1360 C C . GLU B 1 84 ? -17.891 -6.996 -10.93 1 55.03 84 GLU B C 1
ATOM 1362 O O . GLU B 1 84 ? -17.328 -5.992 -11.367 1 55.03 84 GLU B O 1
ATOM 1367 N N . ILE B 1 85 ? -17.828 -7.832 -11.805 1 53.12 85 ILE B N 1
ATOM 1368 C CA . ILE B 1 85 ? -18.469 -7.324 -13.008 1 53.12 85 ILE B CA 1
ATOM 1369 C C . ILE B 1 85 ? -19.797 -6.645 -12.641 1 53.12 85 ILE B C 1
ATOM 1371 O O . ILE B 1 85 ? -20.594 -7.199 -11.883 1 53.12 85 ILE B O 1
ATOM 1375 N N . PRO B 1 86 ? -19.75 -5.395 -12.695 1 53.34 86 PRO B N 1
ATOM 1376 C CA . PRO B 1 86 ? -21.109 -4.883 -12.531 1 53.34 86 PRO B CA 1
ATOM 1377 C C . PRO B 1 86 ? -22.156 -5.746 -13.234 1 53.34 86 PRO B C 1
ATOM 1379 O O . PRO B 1 86 ? -21.953 -6.164 -14.375 1 53.34 86 PRO B O 1
ATOM 1382 N N . SER B 1 87 ? -22.531 -6.695 -12.484 1 51.06 87 SER B N 1
ATOM 1383 C CA . SER B 1 87 ? -23.703 -7.297 -13.117 1 51.06 87 SER B CA 1
ATOM 1384 C C . SER B 1 87 ? -24.531 -6.25 -13.852 1 51.06 87 SER B C 1
ATOM 1386 O O . SER B 1 87 ? -25.125 -5.367 -13.227 1 51.06 87 SER B O 1
ATOM 1388 N N . SER B 1 88 ? -24.062 -5.641 -14.859 1 51.12 88 SER B N 1
ATOM 1389 C CA . SER B 1 88 ? -25.062 -5.039 -15.727 1 51.12 88 SER B CA 1
ATOM 1390 C C . SER B 1 88 ? -26.297 -5.938 -15.859 1 51.12 88 SER B C 1
ATOM 1392 O O . SER B 1 88 ? -26.281 -6.891 -16.641 1 51.12 88 SER B O 1
ATOM 1394 N N . GLU B 1 89 ? -26.938 -6.344 -14.906 1 50.97 89 GLU B N 1
ATOM 1395 C CA . GLU B 1 89 ? -28.328 -6.691 -15.164 1 50.97 89 GLU B CA 1
ATOM 1396 C C . GLU B 1 89 ? -29.016 -5.621 -16.016 1 50.97 89 GLU B C 1
ATOM 1398 O O . GLU B 1 89 ? -29.281 -4.52 -15.523 1 50.97 89 GLU B O 1
ATOM 1403 N N . TRP B 1 90 ? -28.484 -5.164 -17.125 1 50.25 90 TRP B N 1
ATOM 1404 C CA . TRP B 1 90 ? -29.344 -4.637 -18.188 1 50.25 90 TRP B CA 1
ATOM 1405 C C . TRP B 1 90 ? -30.625 -5.438 -18.297 1 50.25 90 TRP B C 1
ATOM 1407 O O . TRP B 1 90 ? -30.609 -6.625 -18.609 1 50.25 90 TRP B O 1
ATOM 1417 N N . LEU B 1 91 ? -31.469 -5.309 -17.391 1 48.81 91 LEU B N 1
ATOM 1418 C CA . LEU B 1 91 ? -32.875 -5.52 -17.672 1 48.81 91 LEU B CA 1
ATOM 1419 C C . LEU B 1 91 ? -33.188 -5.219 -19.141 1 48.81 91 LEU B C 1
ATOM 1421 O O . LEU B 1 91 ? -32.969 -4.094 -19.594 1 48.81 91 LEU B O 1
ATOM 1425 N N . SER B 1 92 ? -32.75 -6.066 -20.125 1 49.22 92 SER B N 1
ATOM 1426 C CA . SER B 1 92 ? -33.344 -6.09 -21.453 1 49.22 92 SER B CA 1
ATOM 1427 C C . SER B 1 92 ? -34.75 -5.492 -21.453 1 49.22 92 SER B C 1
ATOM 1429 O O . SER B 1 92 ? -35.594 -5.867 -20.625 1 49.22 92 SER B O 1
ATOM 1431 N N . PRO B 1 93 ? -34.906 -4.234 -21.859 1 49 93 PRO B N 1
ATOM 1432 C CA . PRO B 1 93 ? -36.281 -3.828 -22.125 1 49 93 PRO B CA 1
ATOM 1433 C C . PRO B 1 93 ? -37.156 -4.961 -22.688 1 49 93 PRO B C 1
ATOM 1435 O O . PRO B 1 93 ? -36.625 -5.859 -23.359 1 49 93 PRO B O 1
ATOM 1438 N N . ASP B 1 94 ? -38.031 -5.578 -22 1 41.97 94 ASP B N 1
ATOM 1439 C CA . ASP B 1 94 ? -39.031 -6.328 -22.75 1 41.97 94 ASP B CA 1
ATOM 1440 C C . ASP B 1 94 ? -39.219 -5.742 -24.141 1 41.97 94 ASP B C 1
ATOM 1442 O O . ASP B 1 94 ? -38.969 -4.559 -24.375 1 41.97 94 ASP B O 1
ATOM 1446 N N . GLU B 1 95 ? -39.75 -6.539 -25.188 1 30.62 95 GLU B N 1
ATOM 1447 C CA . GLU B 1 95 ? -40.438 -6.094 -26.391 1 30.62 95 GLU B CA 1
ATOM 1448 C C . GLU B 1 95 ? -41.469 -5.008 -26.078 1 30.62 95 GLU B C 1
ATOM 1450 O O . GLU B 1 95 ? -42.219 -5.105 -25.094 1 30.62 95 GLU B O 1
#

InterPro domains:
  IPR040624 Halobacterial output domain 1 [PF18545] (11-79)

Solvent-accessible surface area (backbone atoms only — not comparable to full-atom values): 10888 Å² total; per-residue (Å²): 126,83,74,72,69,68,57,88,57,93,75,59,46,43,46,56,49,44,47,51,50,48,20,60,75,67,73,42,54,67,91,73,48,70,69,49,66,73,72,36,29,36,48,65,25,50,32,44,28,31,70,45,21,38,71,63,26,37,37,35,33,60,58,68,74,24,30,37,37,38,33,18,80,49,50,72,48,76,41,76,53,72,74,74,57,72,73,69,72,68,73,66,73,74,134,126,82,74,72,70,67,58,87,57,90,77,61,46,43,45,57,48,45,46,50,51,49,19,62,75,66,73,44,55,67,90,72,48,71,69,49,66,72,72,34,29,36,50,66,23,49,31,45,28,31,70,45,22,38,69,62,26,35,36,34,34,61,58,67,74,26,31,38,37,39,33,18,80,51,50,71,46,78,42,77,52,71,74,74,58,71,73,70,71,68,72,68,75,73,133